Protein AF-A0A7J7HC52-F1 (afdb_monomer)

InterPro domains:
  IPR014729 Rossmann-like alpha/beta/alpha sandwich fold [G3DSA:3.40.50.620] (44-139)
  IPR014729 Rossmann-like alpha/beta/alpha sandwich fold [G3DSA:3.40.50.620] (140-261)
  IPR024951 Sulphate adenylyltransferase catalytic domain [PF01747] (138-255)

Solvent-accessible surface area (backbone atoms only — not comparable to full-atom values): 16431 Å² total; per-residue (Å²): 129,61,72,69,55,51,52,36,31,70,74,67,71,37,64,75,51,49,84,71,38,62,78,65,70,70,50,74,99,73,86,87,85,77,91,83,83,75,93,65,88,90,74,74,85,77,86,53,55,91,32,48,62,50,44,67,56,41,42,51,52,40,56,75,68,60,45,75,39,31,36,30,43,78,40,70,66,74,78,35,34,42,58,42,47,57,54,52,52,48,51,52,53,42,45,75,74,65,46,86,38,60,27,38,36,45,28,40,56,64,70,96,71,62,91,88,50,71,54,58,72,59,38,56,53,21,49,48,29,34,36,75,69,62,69,43,57,61,91,45,44,46,70,36,37,50,81,78,83,74,35,66,56,41,28,36,59,37,51,66,36,60,93,58,52,67,35,93,87,49,102,45,64,63,60,64,45,60,48,48,51,55,50,61,74,69,43,87,94,42,88,76,45,44,73,45,78,49,73,56,56,29,36,28,66,89,73,52,29,49,39,72,68,48,82,94,54,48,88,46,47,46,84,79,49,74,68,54,51,52,51,29,30,66,70,73,45,80,75,65,71,47,47,46,56,69,61,29,48,50,50,48,35,54,52,39,55,70,67,48,78,67,83,85,86,76,84,82,76,88,79,78,129

Mean predicted aligned error: 8.0 Å

Organism: Camellia sinensis (NCBI:txid4442)

Foldseek 3Di:
DQVLQVVCCVPLVDSLVVVVPCVSVVDDSDDDDDDDDDPDDDDDPPVQRVQADDLVRLVVVCVVLVAPAEEEDEDAAADWLQSLCLVVVVVVVVVVVPGDQYAYEDEYAQDDDDPPGDHPVLSVQLVVVCCVVVSDPPSRYDYHYDDDPSSPHQEYEDEFQVVWDCRPPDRGTSDHRCVVVVCCVVPPPCPSYHYDYAAGWFQQQVVQAIDHDDPVPNVRTDDQDPVNLLVCLLVVHDDGPHRHDPSSSVSSNVSSVVPPPPPDDDDDDDDDD

Sequence (273 aa):
MDHGDESCTVVLRSTSITKKNEAITGAGNWLIGGDLEVIEPIKYHDGLDRFRLSPAALREEFTRRNADAVFAFQLRNPVHNGHALLMTDTRCRLLEMGYKNPVLLLHPLGGYTKADDVPLSWRMKQHEKVLEDDVLDPETTVWHAKALINAGANFCIVGRDPVGMSHPVEKRDLYDADHGKKVLSMAPGLERLNILPFKVAAYDKTQSKMAFFDPLRSQDFLFISGTKMRTLAKNGENPPDGFMCPGGWEVLLEYCNSLAPAGKGKVPEPVPA

Secondary structure (DSSP, 8-state):
--HHHHHHHHHHS-STTGGG-HHHHTS-S---------SS-----SS-GGG---HHHHHHHHHHTT-SEEEEEEESS---HHHHHHHHHHHHHHHHTT-S-EEEEEEE--S---TTSPPHHHHHHHHHHHHHTTSS-SSSEEE--S-STTS--SEEEE-SSTT--B-SSSSSBSS-TTHHHHHHHH-TT-TTSEEEE-PPEEEETTTTEEEE--GGGGGGEE---HHHHHHHHHHTPPPPTTSS-HHHHHHHHHHHHHHS--SSS-PPPP---

Nearest PDB structures (foldseek):
  4maf-assembly4_F  TM=9.701E-01  e=1.669E-38  Glycine max
  2qjf-assembly1_A  TM=9.623E-01  e=2.709E-33  Homo sapiens
  1x6v-assembly1_B  TM=9.596E-01  e=2.841E-32  Homo sapiens
  1xnj-assembly1_A  TM=9.610E-01  e=7.183E-32  Homo sapiens
  1x6v-assembly1_A  TM=9.561E-01  e=1.509E-31  Homo sapiens

Structure (mmCIF, N/CA/C/O backbone):
data_AF-A0A7J7HC52-F1
#
_entry.id   AF-A0A7J7HC52-F1
#
loop_
_atom_site.group_PDB
_atom_site.id
_atom_site.type_symbol
_atom_site.label_atom_id
_atom_site.label_alt_id
_atom_site.label_comp_id
_atom_site.label_asym_id
_atom_site.label_entity_id
_atom_site.label_seq_id
_atom_site.pdbx_PDB_ins_code
_atom_site.Cartn_x
_atom_site.Cartn_y
_atom_site.Cartn_z
_atom_site.occupancy
_atom_site.B_iso_or_equiv
_atom_site.auth_seq_id
_atom_site.auth_comp_id
_atom_site.auth_asym_id
_atom_site.auth_atom_id
_atom_site.pdbx_PDB_model_num
ATOM 1 N N . MET A 1 1 ? 12.952 33.472 -15.588 1.00 46.28 1 MET A N 1
ATOM 2 C CA . MET A 1 1 ? 12.608 32.458 -14.573 1.00 46.28 1 MET A CA 1
ATOM 3 C C . MET A 1 1 ? 13.699 31.414 -14.615 1.00 46.28 1 MET A C 1
ATOM 5 O O . MET A 1 1 ? 14.180 31.123 -15.706 1.00 46.28 1 MET A O 1
ATOM 9 N N . ASP A 1 2 ? 14.147 30.942 -13.458 1.00 54.94 2 ASP A N 1
ATOM 10 C CA . ASP A 1 2 ? 15.114 29.850 -13.397 1.00 54.94 2 ASP A CA 1
ATOM 11 C C . ASP A 1 2 ? 14.460 28.568 -13.947 1.00 54.94 2 ASP A C 1
ATOM 13 O O . ASP A 1 2 ? 13.280 28.321 -13.691 1.00 54.94 2 ASP A O 1
ATOM 17 N N . HIS A 1 3 ? 15.169 27.769 -14.746 1.00 53.31 3 HIS A N 1
ATOM 18 C CA . HIS A 1 3 ? 14.563 26.612 -15.435 1.00 53.31 3 HIS A CA 1
ATOM 19 C C . HIS A 1 3 ? 14.120 25.517 -14.438 1.00 53.31 3 HIS A C 1
ATOM 21 O O . HIS A 1 3 ? 13.181 24.756 -14.703 1.00 53.31 3 HIS A O 1
ATOM 27 N N . GLY A 1 4 ? 14.741 25.477 -13.251 1.00 53.44 4 GLY A N 1
ATOM 28 C CA . GLY A 1 4 ? 14.318 24.629 -12.131 1.00 53.44 4 GLY A CA 1
ATOM 29 C C . GLY A 1 4 ? 12.979 25.050 -11.507 1.00 53.44 4 GLY A C 1
ATOM 30 O O . GLY A 1 4 ? 12.174 24.189 -11.136 1.00 53.44 4 GLY A O 1
ATOM 31 N N . ASP A 1 5 ? 12.691 26.356 -11.462 1.00 57.78 5 ASP A N 1
ATOM 32 C CA . ASP A 1 5 ? 11.417 26.888 -10.957 1.00 57.78 5 ASP A CA 1
ATOM 33 C C . ASP A 1 5 ? 10.261 26.560 -11.905 1.00 57.78 5 ASP A C 1
ATOM 35 O O . ASP A 1 5 ? 9.168 26.201 -11.456 1.00 57.78 5 ASP A O 1
ATOM 39 N N . GLU A 1 6 ? 10.496 26.626 -13.216 1.00 61.69 6 GLU A N 1
ATOM 40 C CA . GLU A 1 6 ? 9.491 26.267 -14.218 1.00 61.69 6 GLU A CA 1
ATOM 41 C C . GLU A 1 6 ? 9.185 24.763 -14.184 1.00 61.69 6 GLU A C 1
ATOM 43 O O . GLU A 1 6 ? 8.018 24.378 -14.110 1.00 61.69 6 GLU A O 1
ATOM 48 N N . SER A 1 7 ? 10.212 23.911 -14.098 1.00 58.47 7 SER A N 1
ATOM 49 C CA . SER A 1 7 ? 10.046 22.453 -13.984 1.00 58.47 7 SER A CA 1
ATOM 50 C C . SER A 1 7 ? 9.235 22.057 -12.742 1.00 58.47 7 SER A C 1
ATOM 52 O O . SER A 1 7 ? 8.280 21.282 -12.836 1.00 58.47 7 SER A O 1
ATOM 54 N N . CYS A 1 8 ? 9.539 22.641 -11.577 1.00 60.16 8 CYS A N 1
ATOM 55 C CA . CYS A 1 8 ? 8.764 22.413 -10.352 1.00 60.16 8 CYS A CA 1
ATOM 56 C C . CYS A 1 8 ? 7.332 22.943 -10.459 1.00 60.16 8 CYS A C 1
ATOM 58 O O . CYS A 1 8 ? 6.391 22.294 -9.998 1.00 60.16 8 CYS A O 1
ATOM 60 N N . THR A 1 9 ? 7.139 24.096 -11.099 1.00 65.12 9 THR A N 1
ATOM 61 C CA . THR A 1 9 ? 5.805 24.668 -11.314 1.00 65.12 9 THR A CA 1
ATOM 62 C C . THR A 1 9 ? 4.967 23.796 -12.240 1.00 65.12 9 THR A C 1
ATOM 64 O O . THR A 1 9 ? 3.783 23.598 -11.985 1.00 65.12 9 THR A O 1
ATOM 67 N N . VAL A 1 10 ? 5.552 23.230 -13.292 1.00 64.12 10 VAL A N 1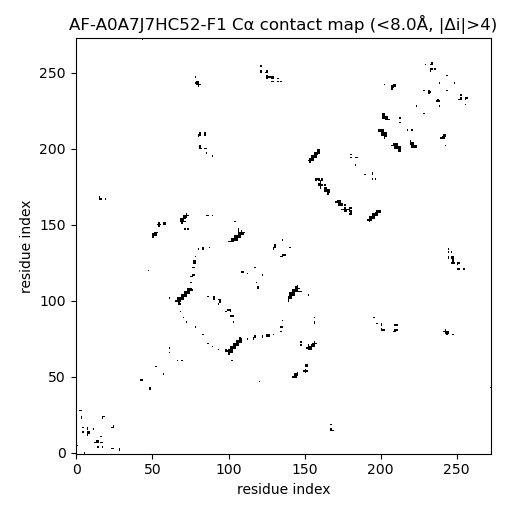
ATOM 68 C CA . VAL A 1 10 ? 4.831 22.362 -14.228 1.00 64.12 10 VAL A CA 1
ATOM 69 C C . VAL A 1 10 ? 4.476 21.025 -13.574 1.00 64.12 10 VAL A C 1
ATOM 71 O O . VAL A 1 10 ? 3.326 20.595 -13.665 1.00 64.12 10 VAL A O 1
ATOM 74 N N . VAL A 1 11 ? 5.428 20.400 -12.874 1.00 67.38 11 VAL A N 1
ATOM 75 C CA . VAL A 1 11 ? 5.254 19.060 -12.287 1.00 67.38 11 VAL A CA 1
ATOM 76 C C . VAL A 1 11 ? 4.406 19.095 -11.018 1.00 67.38 11 VAL A C 1
ATOM 78 O O . VAL A 1 11 ? 3.490 18.292 -10.861 1.00 67.38 11 VAL A O 1
ATOM 81 N N . LEU A 1 12 ? 4.687 20.024 -10.104 1.00 65.94 12 LEU A N 1
ATOM 82 C CA . LEU A 1 12 ? 4.052 20.056 -8.786 1.00 65.94 12 LEU A CA 1
ATOM 83 C C . LEU A 1 12 ? 2.925 21.083 -8.684 1.00 65.94 12 LEU A C 1
ATOM 85 O O . LEU A 1 12 ? 2.200 21.070 -7.688 1.00 65.94 12 LEU A O 1
ATOM 89 N N . ARG A 1 13 ? 2.783 21.975 -9.678 1.00 70.00 13 ARG A N 1
ATOM 90 C CA . ARG A 1 13 ? 1.855 23.124 -9.659 1.00 70.00 13 ARG A CA 1
ATOM 91 C C . ARG A 1 13 ? 2.055 24.045 -8.450 1.00 70.00 13 ARG A C 1
ATOM 93 O O . ARG A 1 13 ? 1.142 24.767 -8.063 1.00 70.00 13 ARG A O 1
ATOM 100 N N . SER A 1 14 ? 3.256 24.041 -7.861 1.00 62.31 14 SER A N 1
ATOM 101 C CA . SER A 1 14 ? 3.622 24.900 -6.733 1.00 62.31 14 SER A CA 1
ATOM 102 C C . SER A 1 14 ? 5.126 25.167 -6.686 1.00 62.31 14 SER A C 1
ATOM 104 O O . SER A 1 14 ? 5.927 24.236 -6.660 1.00 62.31 14 SER A O 1
ATOM 106 N N . THR A 1 15 ? 5.498 26.445 -6.582 1.00 62.78 15 THR A N 1
ATOM 107 C CA . THR A 1 15 ? 6.873 26.901 -6.301 1.00 62.78 15 THR A CA 1
ATOM 108 C C . THR A 1 15 ? 7.208 26.901 -4.805 1.00 62.78 15 THR A C 1
ATOM 110 O O . THR A 1 15 ? 8.363 27.036 -4.402 1.00 62.78 15 THR A O 1
ATOM 113 N N . SER A 1 16 ? 6.204 26.726 -3.937 1.00 61.62 16 SER A N 1
ATOM 114 C CA . SER A 1 16 ? 6.416 26.662 -2.483 1.00 61.62 16 SER A CA 1
ATOM 115 C C . SER A 1 16 ? 7.098 25.361 -2.051 1.00 61.62 16 SER A C 1
ATOM 117 O O . SER A 1 16 ? 7.646 25.286 -0.952 1.00 61.62 16 SER A O 1
ATOM 119 N N . ILE A 1 17 ? 7.071 24.337 -2.910 1.00 56.88 17 ILE A N 1
ATOM 120 C CA . ILE A 1 17 ? 7.743 23.054 -2.681 1.00 56.88 17 ILE A CA 1
ATOM 121 C C . ILE A 1 17 ? 9.204 23.127 -3.112 1.00 56.88 17 ILE A C 1
ATOM 123 O O . ILE A 1 17 ? 10.036 22.491 -2.470 1.00 56.88 17 ILE A O 1
ATOM 127 N N . THR A 1 18 ? 9.530 23.947 -4.120 1.00 52.41 18 THR A N 1
ATOM 128 C CA . THR A 1 18 ? 10.904 24.159 -4.588 1.00 52.41 18 THR A CA 1
ATOM 129 C C . THR A 1 18 ? 11.804 24.524 -3.414 1.00 52.41 18 THR A C 1
ATOM 131 O O . THR A 1 18 ? 12.782 23.842 -3.158 1.00 52.41 18 THR A O 1
ATOM 134 N N . LYS A 1 19 ? 11.384 25.473 -2.567 1.00 50.16 19 LYS A N 1
ATOM 135 C CA . LYS A 1 19 ? 12.158 25.920 -1.391 1.00 50.16 19 LYS A CA 1
ATOM 136 C C . LYS A 1 19 ? 12.398 24.859 -0.303 1.00 50.16 19 LYS A C 1
ATOM 138 O O . LYS A 1 19 ? 13.161 25.130 0.616 1.00 50.16 19 LYS A O 1
ATOM 143 N N . LYS A 1 20 ? 11.733 23.698 -0.350 1.00 50.72 20 LYS A N 1
ATOM 144 C CA . LYS A 1 20 ? 11.903 22.600 0.624 1.00 50.72 20 LYS A CA 1
ATOM 145 C C . LYS A 1 20 ? 12.380 21.284 0.002 1.00 50.72 20 LYS A C 1
ATOM 147 O O . LYS A 1 20 ? 12.640 20.347 0.750 1.00 50.72 20 LYS A O 1
ATOM 152 N N . ASN A 1 21 ? 12.467 21.178 -1.325 1.00 57.81 21 ASN A N 1
ATOM 153 C CA . ASN A 1 21 ? 12.996 19.986 -1.980 1.00 57.81 21 ASN A CA 1
ATOM 154 C C . ASN A 1 21 ? 14.475 20.199 -2.314 1.00 57.81 21 ASN A C 1
ATOM 156 O O . ASN A 1 21 ? 14.822 20.583 -3.432 1.00 57.81 21 ASN A O 1
ATOM 160 N N . GLU A 1 22 ? 15.326 19.944 -1.317 1.00 57.56 22 GLU A N 1
ATOM 161 C CA . GLU A 1 22 ? 16.777 20.165 -1.375 1.00 57.56 22 GLU A CA 1
ATOM 162 C C . GLU A 1 22 ? 17.442 19.474 -2.574 1.00 57.56 22 GLU A C 1
ATOM 164 O O . GLU A 1 22 ? 18.399 20.006 -3.131 1.00 57.56 22 GLU A O 1
ATOM 169 N N . ALA A 1 23 ? 16.895 18.341 -3.028 1.00 63.75 23 ALA A N 1
ATOM 170 C CA . ALA A 1 23 ? 17.429 17.592 -4.161 1.00 63.75 23 ALA A CA 1
ATOM 171 C C . ALA A 1 23 ? 17.321 18.346 -5.498 1.00 63.75 23 ALA A C 1
ATOM 173 O O . ALA A 1 23 ? 18.178 18.173 -6.359 1.00 63.75 23 ALA A O 1
ATOM 174 N N . ILE A 1 24 ? 16.288 19.179 -5.681 1.00 69.25 24 ILE A N 1
ATOM 175 C CA . ILE A 1 24 ? 16.104 19.947 -6.923 1.00 69.25 24 ILE A CA 1
ATOM 176 C C . ILE A 1 24 ? 16.792 21.305 -6.811 1.00 69.25 24 ILE A C 1
ATOM 178 O O . ILE A 1 24 ? 17.485 21.715 -7.735 1.00 69.25 24 ILE A O 1
ATOM 182 N N . THR A 1 25 ? 16.655 21.995 -5.676 1.00 69.00 25 THR A N 1
ATOM 183 C CA . THR A 1 25 ? 17.303 23.305 -5.482 1.00 69.00 25 THR A CA 1
ATOM 184 C C . THR A 1 25 ? 18.818 23.223 -5.360 1.00 69.00 25 THR A C 1
ATOM 186 O O . THR A 1 25 ? 19.491 24.220 -5.594 1.00 69.00 25 THR A O 1
ATOM 189 N N . GLY A 1 26 ? 19.356 22.068 -4.963 1.00 74.38 26 GLY A N 1
ATOM 190 C CA . GLY A 1 26 ? 20.796 21.822 -4.899 1.00 74.38 26 GLY A CA 1
ATOM 191 C C . GLY A 1 26 ? 21.413 21.339 -6.215 1.00 74.38 26 GLY A C 1
ATOM 192 O O . GLY A 1 26 ? 22.630 21.177 -6.278 1.00 74.38 26 GLY A O 1
ATOM 193 N N . ALA A 1 27 ? 20.609 21.075 -7.249 1.00 81.81 27 ALA A N 1
ATOM 194 C CA . ALA A 1 27 ? 21.099 20.595 -8.538 1.00 81.81 27 ALA A CA 1
ATOM 195 C C . ALA A 1 27 ? 21.698 21.731 -9.390 1.00 81.81 27 ALA A C 1
ATOM 197 O O . ALA A 1 27 ? 21.386 22.905 -9.207 1.00 81.81 27 ALA A O 1
ATOM 198 N N . GLY A 1 28 ? 22.567 21.376 -10.341 1.00 84.31 28 GLY A N 1
ATOM 199 C CA . GLY A 1 28 ? 23.129 22.330 -11.301 1.00 84.31 28 GLY A CA 1
ATOM 200 C C . GLY A 1 28 ? 22.136 22.750 -12.394 1.00 84.31 28 GLY A C 1
ATOM 201 O O . GLY A 1 28 ? 21.129 22.090 -12.631 1.00 84.31 28 GLY A O 1
ATOM 202 N N . ASN A 1 29 ? 22.469 23.815 -13.128 1.00 88.38 29 ASN A N 1
ATOM 203 C CA . ASN A 1 29 ? 21.588 24.430 -14.138 1.00 88.38 29 ASN A CA 1
ATOM 204 C C . ASN A 1 29 ? 21.570 23.712 -15.505 1.00 88.38 29 ASN A C 1
ATOM 206 O O . ASN A 1 29 ? 21.106 24.281 -16.491 1.00 88.38 29 ASN A O 1
ATOM 210 N N . TRP A 1 30 ? 22.103 22.492 -15.592 1.00 89.06 30 TRP A N 1
ATOM 211 C CA . TRP A 1 30 ? 22.230 21.740 -16.841 1.00 89.06 30 TRP A CA 1
ATOM 212 C C . TRP A 1 30 ? 21.605 20.355 -16.695 1.00 89.06 30 TRP A C 1
ATOM 214 O O . TRP A 1 30 ? 21.774 19.697 -15.671 1.00 89.06 30 TRP A O 1
ATOM 224 N N . LEU A 1 31 ? 20.924 19.902 -17.747 1.00 91.19 31 LEU A N 1
ATOM 225 C CA . LEU A 1 31 ? 20.415 18.539 -17.870 1.00 91.19 31 LEU A CA 1
ATOM 226 C C . LEU A 1 31 ? 21.233 17.796 -18.928 1.00 91.19 31 LEU A C 1
ATOM 228 O O . LEU A 1 31 ? 21.543 18.354 -19.979 1.00 91.19 31 LEU A O 1
ATOM 232 N N . ILE A 1 32 ? 21.552 16.535 -18.656 1.00 93.62 32 ILE A N 1
ATOM 233 C CA . ILE A 1 32 ? 22.165 15.617 -19.617 1.00 93.62 32 ILE A CA 1
ATOM 234 C C . ILE A 1 32 ? 21.157 14.519 -19.953 1.00 93.62 32 ILE A C 1
ATOM 236 O O . ILE A 1 32 ? 20.566 13.915 -19.060 1.00 93.62 32 ILE A O 1
ATOM 240 N N . GLY A 1 33 ? 20.945 14.285 -21.245 1.00 95.69 33 GLY A N 1
ATOM 241 C CA . GLY A 1 33 ? 20.090 13.221 -21.761 1.00 95.69 33 GLY A CA 1
ATOM 242 C C . GLY A 1 33 ? 20.838 12.394 -22.799 1.00 95.69 33 GLY A C 1
ATOM 243 O O . GLY A 1 33 ? 21.760 12.893 -23.442 1.00 95.69 33 GLY A O 1
ATOM 244 N N . GLY A 1 34 ? 20.444 11.134 -22.950 1.00 96.50 34 GLY A N 1
ATOM 245 C CA . GLY A 1 34 ? 21.040 10.201 -23.898 1.00 96.50 34 GLY A CA 1
ATOM 246 C C . GLY A 1 34 ? 20.552 8.776 -23.663 1.00 96.50 34 GLY A C 1
ATOM 247 O O . GLY A 1 34 ? 19.790 8.521 -22.726 1.00 96.50 34 GLY A O 1
ATOM 248 N N . ASP A 1 35 ? 21.006 7.861 -24.513 1.00 96.50 35 ASP A N 1
ATOM 249 C CA . ASP A 1 35 ? 20.753 6.434 -24.347 1.00 96.50 35 ASP A CA 1
ATOM 250 C C . ASP A 1 35 ? 21.563 5.902 -23.161 1.00 96.50 35 ASP A C 1
ATOM 252 O O . ASP A 1 35 ? 22.778 6.094 -23.079 1.00 96.50 35 ASP A O 1
ATOM 256 N N . LEU A 1 36 ? 20.876 5.258 -22.217 1.00 94.88 36 LEU A N 1
ATOM 257 C CA . LEU A 1 36 ? 21.486 4.724 -21.006 1.00 94.88 36 LEU A CA 1
ATOM 258 C C . LEU A 1 36 ? 21.628 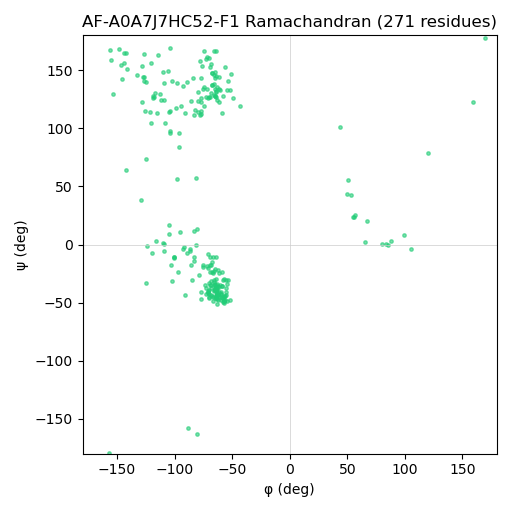3.208 -21.116 1.00 94.88 36 LEU A C 1
ATOM 260 O O . LEU A 1 36 ? 20.634 2.481 -21.103 1.00 94.88 36 LEU A O 1
ATOM 264 N N . GLU A 1 37 ? 22.868 2.735 -21.140 1.00 95.88 37 GLU A N 1
ATOM 265 C CA . GLU A 1 37 ? 23.191 1.324 -20.964 1.00 95.88 37 GLU A CA 1
ATOM 266 C C . GLU A 1 37 ? 23.619 1.083 -19.512 1.00 95.88 37 GLU A C 1
ATOM 268 O O . GLU A 1 37 ? 24.590 1.661 -19.020 1.00 95.88 37 GLU A O 1
ATOM 273 N N . VAL A 1 38 ? 22.860 0.253 -18.797 1.00 94.25 38 VAL A N 1
ATOM 274 C CA . VAL A 1 38 ? 23.169 -0.112 -17.412 1.00 94.25 38 VAL A CA 1
ATOM 275 C C . VAL A 1 38 ? 24.027 -1.374 -17.431 1.00 94.25 38 VAL A C 1
ATOM 277 O O . VAL A 1 38 ? 23.546 -2.434 -17.819 1.00 94.25 38 VAL A O 1
ATOM 280 N N . ILE A 1 39 ? 25.286 -1.249 -17.001 1.00 95.25 39 ILE A N 1
ATOM 281 C CA . ILE A 1 39 ? 26.301 -2.314 -17.093 1.00 95.25 39 ILE A CA 1
ATOM 282 C C . ILE A 1 39 ? 25.922 -3.533 -16.238 1.00 95.25 39 ILE A C 1
ATOM 284 O O . ILE A 1 39 ? 26.041 -4.671 -16.684 1.00 95.25 39 ILE A O 1
ATOM 288 N N . GLU A 1 40 ? 25.436 -3.302 -15.016 1.00 94.75 40 GLU A N 1
ATOM 289 C CA . GLU A 1 40 ? 25.070 -4.364 -14.077 1.00 94.75 40 GLU A CA 1
ATOM 290 C C . GLU A 1 40 ? 23.694 -4.110 -13.450 1.00 94.75 40 GLU A C 1
ATOM 292 O O . GLU A 1 40 ? 23.333 -2.960 -13.179 1.00 94.75 40 GLU A O 1
ATOM 297 N N . PRO A 1 41 ? 22.908 -5.164 -13.158 1.00 91.38 41 PRO A N 1
ATOM 298 C CA . PRO A 1 41 ? 21.670 -5.011 -12.408 1.00 91.38 41 PRO A CA 1
ATOM 299 C C . PRO A 1 41 ? 21.913 -4.368 -11.036 1.00 91.38 41 PRO A C 1
ATOM 301 O O . PRO A 1 41 ? 22.707 -4.865 -10.240 1.00 91.38 41 PRO A O 1
ATOM 304 N N . ILE A 1 42 ? 21.174 -3.298 -10.734 1.00 91.88 42 ILE A N 1
ATOM 305 C CA . ILE A 1 42 ? 21.296 -2.568 -9.467 1.00 91.88 42 ILE A CA 1
ATOM 306 C C . ILE A 1 42 ? 20.887 -3.449 -8.281 1.00 91.88 42 ILE A C 1
ATOM 308 O O . ILE A 1 42 ? 19.781 -3.998 -8.254 1.00 91.88 42 ILE A O 1
ATOM 312 N N . LYS A 1 43 ? 21.768 -3.519 -7.281 1.00 92.19 43 LYS A N 1
ATOM 313 C CA . LYS A 1 43 ? 21.544 -4.125 -5.963 1.00 92.19 43 LYS A CA 1
ATOM 314 C C . LYS A 1 43 ? 21.911 -3.117 -4.881 1.00 92.19 43 LYS A C 1
ATOM 316 O O . LYS A 1 43 ? 22.851 -2.350 -5.062 1.00 92.19 43 LYS A O 1
ATOM 321 N N . TYR A 1 44 ? 21.170 -3.126 -3.778 1.00 91.88 44 TYR A N 1
ATOM 322 C CA . TYR A 1 44 ? 21.368 -2.194 -2.664 1.00 91.88 44 TYR A CA 1
ATOM 323 C C . TYR A 1 44 ? 22.086 -2.846 -1.480 1.00 91.88 44 TYR A C 1
ATOM 325 O O . TYR A 1 44 ? 22.615 -2.149 -0.627 1.00 91.88 44 TYR A O 1
ATOM 333 N N . HIS A 1 45 ? 22.126 -4.182 -1.416 1.00 94.06 45 HIS A N 1
ATOM 334 C CA . HIS A 1 45 ? 22.796 -4.934 -0.349 1.00 94.06 45 HIS A CA 1
ATOM 335 C C . HIS A 1 45 ? 22.302 -4.602 1.073 1.00 94.06 45 HIS A C 1
ATOM 337 O O . HIS A 1 45 ? 22.992 -4.844 2.058 1.00 94.06 45 HIS A O 1
ATOM 343 N N . ASP A 1 46 ? 21.060 -4.136 1.190 1.00 92.75 46 ASP A N 1
ATOM 344 C CA . ASP A 1 46 ? 20.394 -3.744 2.439 1.00 92.75 46 ASP A CA 1
ATOM 345 C C . ASP A 1 46 ? 19.527 -4.868 3.047 1.00 92.75 46 ASP A C 1
ATOM 347 O O . ASP A 1 46 ? 18.719 -4.642 3.948 1.00 92.75 46 ASP A O 1
ATOM 351 N N . GLY A 1 47 ? 19.648 -6.090 2.516 1.00 93.75 47 GLY A N 1
ATOM 352 C CA . GLY A 1 47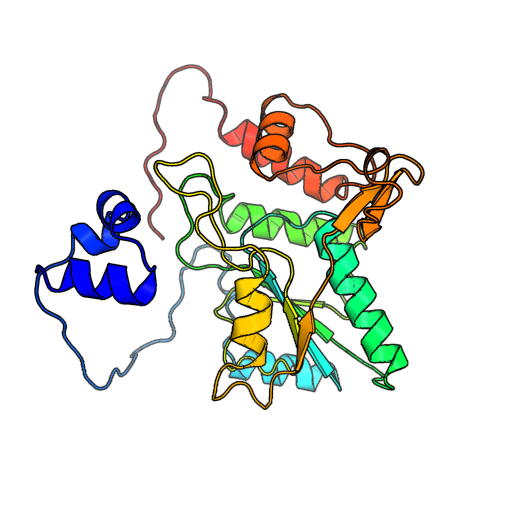 ? 18.825 -7.243 2.893 1.00 93.75 47 GLY A CA 1
ATOM 353 C C . GLY A 1 47 ? 17.432 -7.276 2.250 1.00 93.75 47 GLY A C 1
ATOM 354 O O . GLY A 1 47 ? 16.684 -8.230 2.474 1.00 93.75 47 GLY A O 1
ATOM 355 N N . LEU A 1 48 ? 17.077 -6.288 1.420 1.00 93.62 48 LEU A N 1
ATOM 356 C CA . LEU A 1 48 ? 15.759 -6.185 0.783 1.00 93.62 48 LEU A CA 1
ATOM 357 C C . LEU A 1 48 ? 15.776 -6.448 -0.728 1.00 93.62 48 LEU A C 1
ATOM 359 O O . LEU A 1 48 ? 14.717 -6.442 -1.354 1.00 93.62 48 LEU A O 1
ATOM 363 N N . ASP A 1 49 ? 16.935 -6.743 -1.324 1.00 90.88 49 ASP A N 1
ATOM 364 C CA . ASP A 1 49 ? 17.059 -6.959 -2.776 1.00 90.88 49 ASP A CA 1
ATOM 365 C C . ASP A 1 49 ? 16.164 -8.087 -3.302 1.00 90.88 49 ASP A C 1
ATOM 367 O O . ASP A 1 49 ? 15.635 -7.987 -4.408 1.00 90.88 49 ASP A O 1
ATOM 371 N N . ARG A 1 50 ? 15.893 -9.112 -2.482 1.00 91.06 50 ARG A N 1
ATOM 372 C CA . ARG A 1 50 ? 14.939 -10.189 -2.813 1.00 91.06 50 ARG A CA 1
ATOM 373 C C . ARG A 1 50 ? 13.518 -9.684 -3.095 1.00 91.06 50 ARG A C 1
ATOM 375 O O . ARG A 1 50 ? 12.759 -10.345 -3.794 1.00 91.06 50 ARG A O 1
ATOM 382 N N . PHE A 1 51 ? 13.162 -8.510 -2.578 1.00 90.00 51 PHE A N 1
ATOM 383 C CA . PHE A 1 51 ? 11.864 -7.879 -2.797 1.00 90.00 51 PHE A CA 1
ATOM 384 C C . PHE A 1 51 ? 11.862 -6.908 -3.986 1.00 90.00 51 PHE A C 1
ATOM 386 O O . PHE A 1 51 ? 10.805 -6.378 -4.318 1.00 90.00 51 PHE A O 1
ATOM 393 N N . ARG A 1 52 ? 12.999 -6.668 -4.652 1.00 89.94 52 ARG A N 1
ATOM 394 C CA . ARG A 1 52 ? 13.134 -5.711 -5.766 1.00 89.94 52 ARG A CA 1
ATOM 395 C C . ARG A 1 52 ? 13.050 -6.400 -7.128 1.00 89.94 52 ARG A C 1
ATOM 397 O O . ARG A 1 52 ? 13.947 -6.278 -7.962 1.00 89.94 52 ARG A O 1
ATOM 404 N N . LEU A 1 53 ? 11.959 -7.127 -7.366 1.00 89.62 53 LEU A N 1
ATOM 405 C CA . LEU A 1 53 ? 11.761 -7.831 -8.632 1.00 89.62 53 LEU A CA 1
ATOM 406 C C . LEU A 1 53 ? 11.649 -6.868 -9.821 1.00 89.62 53 LEU A C 1
ATOM 408 O O . LEU A 1 53 ? 11.115 -5.760 -9.728 1.00 89.62 53 LEU A O 1
ATOM 412 N N . SER A 1 54 ? 12.170 -7.301 -10.970 1.00 90.25 54 SER A N 1
ATOM 413 C CA . SER A 1 54 ? 11.968 -6.601 -12.235 1.00 90.25 54 SER A CA 1
ATOM 414 C C . SER A 1 54 ? 10.527 -6.791 -12.732 1.00 90.25 54 SER A C 1
ATOM 416 O O . SER A 1 54 ? 9.869 -7.763 -12.359 1.00 90.25 54 SER A O 1
ATOM 418 N N . PRO A 1 55 ? 10.025 -5.916 -13.621 1.00 89.69 55 PRO A N 1
ATOM 419 C CA . PRO A 1 55 ? 8.731 -6.131 -14.263 1.00 89.69 55 PRO A CA 1
ATOM 420 C C . PRO A 1 55 ? 8.610 -7.485 -14.980 1.00 89.69 55 PRO A C 1
ATOM 422 O O . PRO A 1 55 ? 7.531 -8.067 -14.990 1.00 89.69 55 PRO A O 1
ATOM 425 N N . ALA A 1 56 ? 9.703 -7.997 -15.556 1.00 90.75 56 ALA A N 1
ATOM 426 C CA . ALA A 1 56 ? 9.728 -9.322 -16.177 1.00 90.75 56 ALA A CA 1
ATOM 427 C C . ALA A 1 56 ? 9.555 -10.434 -15.130 1.00 90.75 56 ALA A C 1
ATOM 429 O O . ALA A 1 56 ? 8.656 -11.258 -15.267 1.00 90.75 56 ALA A O 1
ATOM 430 N N . ALA A 1 57 ? 10.320 -10.382 -14.035 1.00 91.94 57 ALA A N 1
ATOM 431 C CA . ALA A 1 57 ? 10.221 -11.353 -12.945 1.00 91.94 57 ALA A CA 1
ATOM 432 C C . ALA A 1 57 ? 8.840 -11.336 -12.260 1.00 91.94 57 ALA A C 1
ATOM 434 O O . ALA A 1 57 ? 8.315 -12.382 -11.898 1.00 91.94 57 ALA A O 1
ATOM 435 N N . LEU A 1 58 ? 8.209 -10.162 -12.127 1.00 92.06 58 LEU A N 1
ATOM 436 C CA . LEU A 1 58 ? 6.834 -10.056 -11.621 1.00 92.06 58 LEU A CA 1
ATOM 437 C C . LEU A 1 58 ? 5.829 -10.761 -12.540 1.00 92.06 58 LEU A C 1
ATOM 439 O O . LEU A 1 58 ? 4.972 -11.498 -12.064 1.00 92.06 58 LEU A O 1
ATOM 443 N N . ARG A 1 59 ? 5.946 -10.581 -13.861 1.00 91.56 59 ARG A N 1
ATOM 444 C CA . ARG A 1 59 ? 5.075 -11.258 -14.838 1.00 91.56 59 ARG A CA 1
ATOM 445 C C . ARG A 1 59 ? 5.254 -12.772 -14.819 1.00 91.56 59 ARG A C 1
ATOM 447 O O . ARG A 1 59 ? 4.264 -13.496 -14.928 1.00 91.56 59 ARG A O 1
ATOM 454 N N . GLU A 1 60 ? 6.488 -13.241 -14.664 1.00 93.88 60 GLU A N 1
ATOM 455 C CA . GLU A 1 60 ? 6.785 -14.663 -14.470 1.00 93.88 60 GLU A CA 1
ATOM 456 C C . GLU A 1 60 ? 6.136 -15.190 -13.187 1.00 93.88 60 GLU A C 1
ATOM 458 O O . GLU A 1 60 ? 5.480 -16.228 -13.226 1.00 93.88 60 GLU A O 1
ATOM 463 N N . GLU A 1 61 ? 6.219 -14.449 -12.080 1.00 93.56 61 GLU A N 1
ATOM 464 C CA . GLU A 1 61 ? 5.591 -14.826 -10.809 1.00 93.56 61 GLU A CA 1
ATOM 465 C C . GLU A 1 61 ? 4.058 -14.894 -10.910 1.00 93.56 61 GLU A C 1
ATOM 467 O O . GLU A 1 61 ? 3.447 -15.854 -10.435 1.00 93.56 61 GLU A O 1
ATOM 472 N N . PHE A 1 62 ? 3.417 -13.933 -11.580 1.00 94.50 62 PHE A N 1
ATOM 473 C CA . PHE A 1 62 ? 1.969 -13.976 -11.822 1.00 94.50 62 PHE A CA 1
ATOM 474 C C . PHE A 1 62 ? 1.565 -15.162 -12.700 1.00 94.50 62 PHE A C 1
ATOM 476 O O . PHE A 1 62 ? 0.569 -15.829 -12.418 1.00 94.50 62 PHE A O 1
ATOM 483 N N . THR A 1 63 ? 2.367 -15.464 -13.724 1.00 95.12 63 THR A N 1
ATOM 484 C CA . THR A 1 63 ? 2.157 -16.632 -14.590 1.00 95.12 63 THR A CA 1
ATOM 485 C C . THR A 1 63 ? 2.307 -17.928 -13.794 1.00 95.12 63 THR A C 1
ATOM 487 O O . THR A 1 63 ? 1.447 -18.799 -13.878 1.00 95.12 63 THR A O 1
ATOM 490 N N . ARG A 1 64 ? 3.342 -18.036 -12.950 1.00 96.12 64 ARG A N 1
ATOM 491 C CA . ARG A 1 64 ? 3.590 -19.190 -12.070 1.00 96.12 64 ARG A CA 1
ATOM 492 C C . ARG A 1 64 ? 2.431 -19.441 -11.105 1.00 96.12 64 ARG A C 1
ATOM 494 O O . ARG A 1 64 ? 2.127 -20.591 -10.802 1.00 96.12 64 ARG A O 1
ATOM 501 N N . ARG A 1 65 ? 1.783 -18.375 -10.626 1.00 95.06 65 ARG A N 1
ATOM 502 C CA . ARG A 1 65 ? 0.598 -18.453 -9.759 1.00 95.06 65 ARG A CA 1
ATOM 503 C C . ARG A 1 65 ? -0.707 -18.695 -10.516 1.00 95.06 65 ARG A C 1
ATOM 505 O O . ARG A 1 65 ? -1.738 -18.793 -9.864 1.00 95.06 65 ARG A O 1
ATOM 512 N N . ASN A 1 66 ? -0.688 -18.803 -11.847 1.00 96.38 66 ASN A N 1
ATOM 513 C CA . ASN A 1 66 ? -1.888 -18.881 -12.687 1.00 96.38 66 ASN A CA 1
ATOM 514 C C . ASN A 1 66 ? -2.866 -17.724 -12.407 1.00 96.38 66 ASN A C 1
ATOM 516 O O . ASN A 1 66 ? -4.071 -17.945 -12.263 1.00 96.38 66 ASN A O 1
ATOM 520 N N . ALA A 1 67 ? -2.346 -16.503 -12.251 1.00 96.69 67 ALA A N 1
ATOM 521 C CA . ALA A 1 67 ? -3.172 -15.322 -12.031 1.00 96.69 67 ALA A CA 1
ATOM 522 C C . ALA A 1 67 ? -3.945 -14.969 -13.312 1.00 96.69 67 ALA A C 1
ATOM 524 O O . ALA A 1 67 ? -3.342 -14.796 -14.371 1.00 96.69 67 ALA A O 1
ATOM 525 N N . ASP A 1 68 ? -5.266 -14.824 -13.218 1.00 95.75 68 ASP A N 1
ATOM 526 C CA . ASP A 1 68 ? -6.120 -14.386 -14.334 1.00 95.75 68 ASP A CA 1
ATOM 527 C C . ASP A 1 68 ? -6.510 -12.900 -14.249 1.00 95.75 68 ASP A C 1
ATOM 529 O O . ASP A 1 68 ? -6.987 -12.314 -15.223 1.00 95.75 68 ASP A O 1
ATOM 533 N N . ALA A 1 69 ? -6.227 -12.270 -13.109 1.00 95.12 69 ALA A N 1
ATOM 534 C CA . ALA A 1 69 ? -6.200 -10.828 -12.923 1.00 95.12 69 ALA A CA 1
ATOM 535 C C . ALA A 1 69 ? -5.114 -10.446 -11.916 1.00 95.12 69 ALA A C 1
ATOM 537 O O . ALA A 1 69 ? -4.941 -11.110 -10.899 1.00 95.12 69 ALA A O 1
ATOM 538 N N . VAL A 1 70 ? -4.428 -9.328 -12.150 1.00 94.56 70 VAL A N 1
ATOM 539 C CA . VAL A 1 70 ? -3.505 -8.741 -11.170 1.00 94.56 70 VAL A CA 1
ATOM 540 C C . VAL A 1 70 ? -3.990 -7.350 -10.788 1.00 94.56 70 VAL A C 1
ATOM 542 O O . VAL A 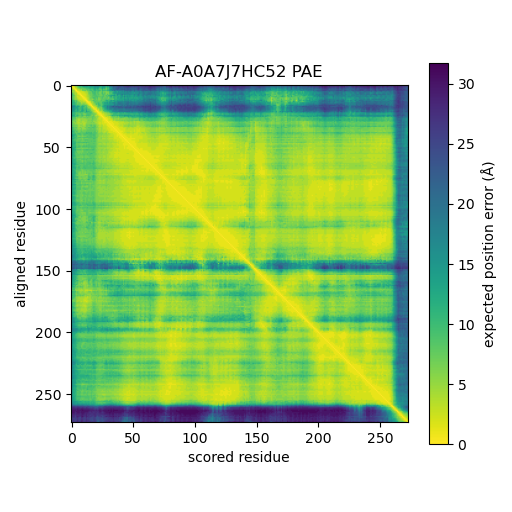1 70 ? -4.186 -6.497 -11.659 1.00 94.56 70 VAL A O 1
ATOM 545 N N . PHE A 1 71 ? -4.156 -7.104 -9.490 1.00 94.12 71 PHE A N 1
ATOM 546 C CA . PHE A 1 71 ? -4.552 -5.802 -8.959 1.00 94.12 71 PHE A CA 1
ATOM 547 C C . PHE A 1 71 ? -3.482 -5.243 -8.028 1.00 94.12 71 PHE A C 1
ATOM 549 O O . PHE A 1 71 ? -3.021 -5.917 -7.114 1.00 94.12 71 PHE A O 1
ATOM 556 N N . ALA A 1 72 ? -3.057 -4.007 -8.277 1.00 92.62 72 ALA A N 1
ATOM 557 C CA . ALA A 1 72 ? -1.952 -3.389 -7.560 1.00 92.62 72 ALA A CA 1
ATOM 558 C C . ALA A 1 72 ? -2.426 -2.402 -6.491 1.00 92.62 72 ALA A C 1
ATOM 560 O O . ALA A 1 72 ? -3.340 -1.602 -6.719 1.00 92.62 72 ALA A O 1
ATOM 561 N N . PHE A 1 73 ? -1.739 -2.424 -5.348 1.00 91.88 73 PHE A N 1
ATOM 562 C CA . PHE A 1 73 ? -1.893 -1.452 -4.272 1.00 91.88 73 PHE A CA 1
ATOM 563 C C . PHE A 1 73 ? -0.556 -0.749 -4.010 1.00 91.88 73 PHE A C 1
ATOM 565 O O . PHE A 1 73 ? 0.361 -1.318 -3.412 1.00 91.88 73 PHE A O 1
ATOM 572 N N . GLN A 1 74 ? -0.439 0.499 -4.473 1.00 89.12 74 GLN A N 1
ATOM 573 C CA . GLN A 1 74 ? 0.717 1.352 -4.190 1.00 89.12 74 GLN A CA 1
ATOM 574 C C . GLN A 1 74 ? 0.597 1.949 -2.792 1.00 89.12 74 GLN A C 1
ATOM 576 O O . GLN A 1 74 ? -0.398 2.594 -2.465 1.00 89.12 74 GLN A O 1
ATOM 581 N N . LEU A 1 75 ? 1.662 1.848 -2.002 1.00 89.56 75 LEU A N 1
ATOM 582 C CA . LEU A 1 75 ? 1.723 2.467 -0.681 1.00 89.56 75 LEU A CA 1
ATOM 583 C C . LEU A 1 75 ? 3.121 2.986 -0.351 1.00 89.56 75 LEU A C 1
ATOM 585 O O . LEU A 1 75 ? 4.115 2.525 -0.901 1.00 89.56 75 LEU A O 1
ATOM 589 N N . ARG A 1 76 ? 3.198 3.967 0.547 1.00 8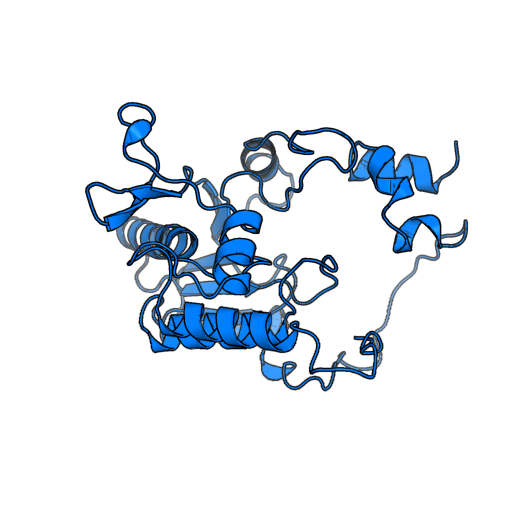9.06 76 ARG A N 1
ATOM 590 C CA . ARG A 1 76 ? 4.456 4.417 1.178 1.00 89.06 76 ARG A CA 1
ATOM 591 C C . ARG A 1 76 ? 4.410 4.357 2.708 1.00 89.06 76 ARG A C 1
ATOM 593 O O . ARG A 1 76 ? 5.385 4.687 3.364 1.00 89.06 76 ARG A O 1
ATOM 600 N N . ASN A 1 77 ? 3.271 3.943 3.261 1.00 89.94 77 ASN A N 1
ATOM 601 C CA . ASN A 1 77 ? 2.969 3.933 4.689 1.00 89.94 77 ASN A CA 1
ATOM 602 C C . ASN A 1 77 ? 2.811 2.486 5.187 1.00 89.94 77 ASN A C 1
ATOM 604 O O . ASN A 1 77 ? 2.573 1.601 4.366 1.00 89.94 77 ASN A O 1
ATOM 608 N N . PRO A 1 78 ? 2.876 2.240 6.507 1.00 93.44 78 PRO A N 1
ATOM 609 C CA . PRO A 1 78 ? 2.408 0.990 7.108 1.00 93.44 78 PRO A CA 1
ATOM 610 C C . PRO A 1 78 ? 0.978 0.620 6.673 1.00 93.44 78 PRO A C 1
ATOM 612 O O . PRO A 1 78 ? 0.132 1.496 6.450 1.00 93.44 78 PRO A O 1
ATOM 615 N N . VAL A 1 79 ? 0.697 -0.677 6.555 1.00 94.25 79 VAL A N 1
ATOM 616 C CA . VAL A 1 79 ? -0.634 -1.196 6.217 1.00 94.25 79 VAL A CA 1
ATOM 617 C C . VAL A 1 79 ? -1.486 -1.243 7.480 1.00 94.25 79 VAL A C 1
ATOM 619 O O . VAL A 1 79 ? -1.185 -1.985 8.407 1.00 94.25 79 VAL A O 1
ATOM 622 N N . HIS A 1 80 ? -2.557 -0.453 7.506 1.00 94.12 80 HIS A N 1
ATOM 623 C CA . HIS A 1 80 ? -3.636 -0.572 8.487 1.00 94.12 80 HIS A CA 1
ATOM 624 C C . HIS A 1 80 ? -4.859 -1.235 7.831 1.00 94.12 80 HIS A C 1
ATOM 626 O O . HIS A 1 80 ? -4.940 -1.331 6.602 1.00 94.12 80 HIS A O 1
ATOM 632 N N . ASN A 1 81 ? -5.860 -1.625 8.619 1.00 94.69 81 ASN A N 1
ATOM 633 C CA . ASN A 1 81 ? -7.010 -2.401 8.137 1.00 94.69 81 ASN A CA 1
ATOM 634 C C . ASN A 1 81 ? -7.912 -1.628 7.158 1.00 94.69 81 ASN A C 1
ATOM 636 O O . ASN A 1 81 ? -8.761 -2.210 6.495 1.00 94.69 81 ASN A O 1
ATOM 640 N N . GLY A 1 82 ? -7.717 -0.313 7.021 1.00 93.12 82 GLY A N 1
ATOM 641 C CA . GLY A 1 82 ? -8.369 0.485 5.984 1.00 93.12 82 GLY A CA 1
ATOM 642 C C . GLY A 1 82 ? -7.777 0.207 4.606 1.00 93.12 82 GLY A C 1
ATOM 643 O O . GLY A 1 82 ? -8.522 0.030 3.653 1.00 93.12 82 GLY A O 1
ATOM 644 N N . HIS A 1 83 ? -6.447 0.101 4.504 1.00 93.62 83 HIS A N 1
ATOM 645 C CA . HIS A 1 83 ? -5.799 -0.376 3.281 1.00 93.62 83 HIS A CA 1
ATOM 646 C C . HIS A 1 83 ? -6.199 -1.829 2.997 1.00 93.62 83 HIS A C 1
ATOM 648 O O . HIS A 1 83 ? -6.545 -2.146 1.862 1.00 93.62 83 HIS A O 1
ATOM 654 N N . ALA A 1 84 ? -6.208 -2.686 4.027 1.00 94.50 84 ALA A N 1
ATOM 655 C CA . ALA A 1 84 ? -6.640 -4.078 3.892 1.00 94.50 84 ALA A CA 1
ATOM 656 C C . ALA A 1 84 ? -8.069 -4.182 3.353 1.00 94.50 84 ALA A C 1
ATOM 658 O O . ALA A 1 84 ? -8.285 -4.915 2.399 1.00 94.50 84 ALA A O 1
ATOM 659 N N . LEU A 1 85 ? -9.006 -3.373 3.864 1.00 94.75 85 LEU A N 1
ATOM 660 C CA . LEU A 1 85 ? -10.381 -3.308 3.364 1.00 94.75 85 LEU A CA 1
ATOM 661 C C . LEU A 1 85 ? -10.444 -2.996 1.863 1.00 94.75 85 LEU A C 1
ATOM 663 O O . LEU A 1 85 ? -11.210 -3.620 1.142 1.00 94.75 85 LEU A O 1
ATOM 667 N N . LEU A 1 86 ? -9.642 -2.045 1.376 1.00 93.56 86 LEU A N 1
ATOM 668 C CA . LEU A 1 86 ? -9.590 -1.724 -0.055 1.00 93.56 86 LEU A CA 1
ATOM 669 C C . LEU A 1 86 ? -9.080 -2.917 -0.881 1.00 93.56 86 LEU A C 1
ATOM 671 O O . LEU A 1 86 ? -9.607 -3.200 -1.957 1.00 93.56 86 LEU A O 1
ATOM 675 N N . MET A 1 87 ? -8.058 -3.613 -0.383 1.00 95.44 87 MET A N 1
ATOM 676 C CA . MET A 1 87 ? -7.456 -4.765 -1.056 1.00 95.44 87 MET A CA 1
ATOM 677 C C . MET A 1 87 ? -8.391 -5.983 -1.066 1.00 95.44 87 MET A C 1
ATOM 679 O O . MET A 1 87 ? -8.579 -6.598 -2.116 1.00 95.44 87 MET A O 1
ATOM 683 N N . THR A 1 88 ? -9.027 -6.299 0.063 1.00 94.75 88 THR A N 1
ATOM 684 C CA . THR A 1 88 ? -9.954 -7.431 0.184 1.00 94.75 88 THR A CA 1
ATOM 685 C C . THR A 1 88 ? -11.253 -7.184 -0.578 1.00 94.75 88 THR A C 1
ATOM 687 O O . THR A 1 88 ? -11.688 -8.055 -1.325 1.00 94.75 88 THR A O 1
ATOM 690 N N . ASP A 1 89 ? -11.824 -5.979 -0.501 1.00 94.81 89 ASP A N 1
ATOM 691 C CA . ASP A 1 89 ? -13.011 -5.605 -1.279 1.00 94.81 89 ASP A CA 1
ATOM 692 C C . ASP A 1 89 ? -12.728 -5.631 -2.791 1.00 94.81 89 ASP A C 1
ATOM 694 O O . ASP A 1 89 ? -13.554 -6.109 -3.566 1.00 94.81 89 ASP A O 1
ATOM 698 N N . THR A 1 90 ? -11.529 -5.214 -3.225 1.00 95.31 90 THR A N 1
ATOM 699 C CA . THR A 1 90 ? -11.103 -5.362 -4.630 1.00 95.31 90 THR A CA 1
ATOM 700 C C . THR A 1 90 ? -11.092 -6.821 -5.063 1.00 95.31 90 THR A C 1
ATOM 702 O O . THR A 1 90 ? -11.634 -7.145 -6.120 1.00 95.31 90 THR A O 1
ATOM 705 N N . ARG A 1 91 ? -10.502 -7.709 -4.253 1.00 95.69 91 ARG A N 1
ATOM 706 C CA . ARG A 1 91 ? -10.487 -9.147 -4.538 1.00 95.69 91 ARG A CA 1
ATOM 707 C C . ARG A 1 91 ? -11.911 -9.682 -4.698 1.00 95.69 91 ARG A C 1
ATOM 709 O O . ARG A 1 91 ? -12.185 -10.349 -5.692 1.00 95.69 91 ARG A O 1
ATOM 716 N N . CYS A 1 92 ? -12.811 -9.351 -3.770 1.00 95.38 92 CYS A N 1
ATOM 717 C CA . CYS A 1 92 ? -14.217 -9.757 -3.831 1.00 95.38 92 CYS A CA 1
ATOM 718 C C . CYS A 1 92 ? -14.890 -9.291 -5.127 1.00 95.38 92 CYS A C 1
ATOM 720 O O . CYS A 1 92 ? -15.470 -10.110 -5.835 1.00 95.38 92 CYS A O 1
ATOM 722 N N . ARG A 1 93 ? -14.730 -8.016 -5.502 1.00 95.19 93 ARG A N 1
ATOM 723 C CA . ARG A 1 93 ? -15.284 -7.484 -6.759 1.00 95.19 93 ARG A CA 1
ATOM 724 C C . ARG A 1 93 ? -14.749 -8.214 -7.987 1.00 95.19 93 ARG A C 1
ATOM 726 O O . ARG A 1 93 ? -15.509 -8.494 -8.905 1.00 95.19 93 ARG A O 1
ATOM 733 N N . LEU A 1 94 ? -13.457 -8.540 -8.024 1.00 96.19 94 LEU A N 1
ATOM 734 C CA . LEU A 1 94 ? -12.877 -9.283 -9.147 1.00 96.19 94 LEU A CA 1
ATOM 735 C C . LEU A 1 94 ? -13.444 -10.708 -9.236 1.00 96.19 94 LEU A C 1
ATOM 737 O O . LEU A 1 94 ? -13.754 -11.174 -10.331 1.00 96.19 94 LEU A O 1
ATOM 741 N N . LEU A 1 95 ? -13.649 -11.377 -8.101 1.00 96.88 95 LEU A N 1
ATOM 742 C CA . LEU A 1 95 ? -14.316 -12.681 -8.075 1.00 96.88 95 LEU A CA 1
ATOM 743 C C . LEU A 1 95 ? -15.766 -12.586 -8.585 1.00 96.88 95 LEU A C 1
ATOM 745 O O . LEU A 1 95 ? -16.187 -13.412 -9.395 1.00 96.88 95 LEU A O 1
ATOM 749 N N . GLU A 1 96 ? -16.510 -11.551 -8.183 1.00 96.88 96 GLU A N 1
ATOM 750 C CA . GLU A 1 96 ? -17.874 -11.272 -8.667 1.00 96.88 96 GLU A CA 1
ATOM 751 C C . GLU A 1 96 ? -17.917 -10.964 -10.173 1.00 96.88 96 GLU A C 1
ATOM 753 O O . GLU A 1 96 ? -18.858 -11.356 -10.862 1.00 96.88 96 GLU A O 1
ATOM 758 N N . MET A 1 97 ? -16.876 -10.318 -10.708 1.00 95.75 97 MET A N 1
ATOM 759 C CA . MET A 1 97 ? -16.702 -10.076 -12.146 1.00 95.75 97 MET A CA 1
ATOM 760 C C . MET A 1 97 ? -16.363 -11.349 -12.942 1.00 95.75 97 MET A C 1
ATOM 762 O O . MET A 1 97 ? -16.349 -11.312 -14.172 1.00 95.75 97 MET A O 1
ATOM 766 N N . GLY A 1 98 ? -16.106 -12.472 -12.266 1.00 97.12 98 GLY A N 1
ATOM 767 C CA . GLY A 1 98 ? -15.904 -13.782 -12.882 1.00 97.12 98 GLY A CA 1
ATOM 768 C C . GLY A 1 98 ? -14.457 -14.271 -12.923 1.00 97.12 98 GLY A C 1
ATOM 769 O O . GLY A 1 98 ? -14.251 -15.425 -13.314 1.00 97.12 98 GLY A O 1
ATOM 770 N N . TYR A 1 99 ? -13.486 -13.461 -12.481 1.00 97.50 99 TYR A N 1
ATOM 771 C CA . TYR A 1 99 ? -12.106 -13.915 -12.288 1.00 97.50 99 TYR A CA 1
ATOM 772 C C . TYR A 1 99 ? -12.066 -15.036 -11.242 1.00 97.50 99 TYR A C 1
ATOM 774 O O . TYR A 1 99 ? -12.847 -15.061 -10.291 1.00 97.50 99 TYR A O 1
ATOM 782 N N . LYS A 1 100 ? -11.183 -16.008 -11.436 1.00 97.12 100 LYS A N 1
ATOM 783 C CA . LYS A 1 100 ? -11.036 -17.208 -10.608 1.00 97.12 100 LYS A CA 1
ATOM 784 C C . LYS A 1 100 ? -9.853 -17.108 -9.666 1.00 97.12 100 LYS A C 1
ATOM 786 O O . LYS A 1 100 ? -9.920 -17.655 -8.569 1.00 97.12 100 LYS A O 1
ATOM 791 N N . ASN A 1 101 ? -8.802 -16.405 -10.069 1.00 96.75 101 ASN A N 1
ATOM 792 C CA . ASN A 1 101 ? -7.587 -16.265 -9.288 1.00 96.75 101 ASN A CA 1
ATOM 793 C C . ASN A 1 101 ? -6.989 -14.849 -9.406 1.00 96.75 101 ASN A C 1
ATOM 795 O O . ASN A 1 101 ? -5.880 -14.676 -9.925 1.00 96.75 101 ASN A O 1
ATOM 799 N N . PRO A 1 102 ? -7.709 -13.815 -8.927 1.00 97.12 102 PRO A N 1
ATOM 800 C CA . PRO A 1 102 ? -7.146 -12.476 -8.848 1.00 97.12 102 PRO A CA 1
ATOM 801 C C . PRO A 1 102 ? -5.958 -12.476 -7.873 1.00 97.12 102 PRO A C 1
ATOM 803 O O . PRO A 1 102 ? -6.062 -13.033 -6.790 1.00 97.12 102 PRO A O 1
ATOM 806 N N . VAL A 1 103 ? -4.834 -11.849 -8.208 1.00 96.62 103 VAL A N 1
ATOM 807 C CA . VAL A 1 103 ? -3.645 -11.768 -7.341 1.00 96.62 103 VAL A CA 1
ATOM 808 C C . VAL A 1 103 ? -3.362 -10.315 -6.976 1.00 96.62 103 VAL A C 1
ATOM 810 O O . VAL A 1 103 ? -3.314 -9.438 -7.8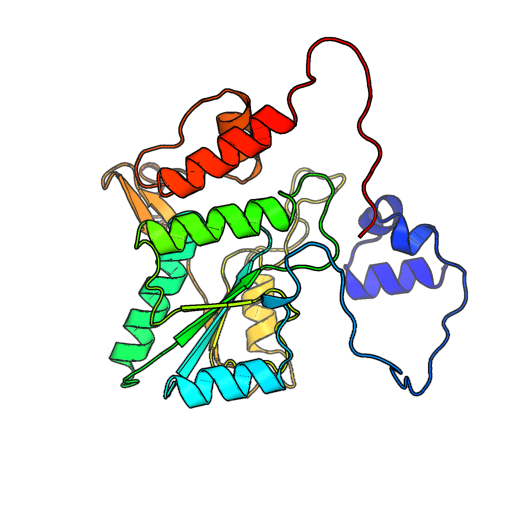44 1.00 96.62 103 VA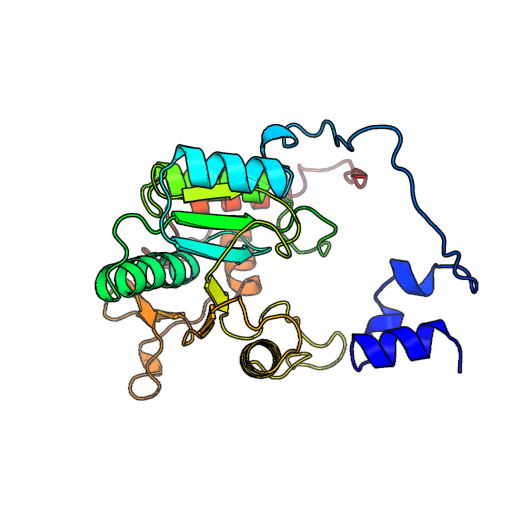L A O 1
ATOM 813 N N . LEU A 1 104 ? -3.169 -10.062 -5.682 1.00 96.06 104 LEU A N 1
ATOM 814 C CA . LEU A 1 104 ? -2.764 -8.764 -5.161 1.00 96.06 104 LEU A CA 1
ATOM 815 C C . LEU A 1 104 ? -1.268 -8.561 -5.407 1.00 96.06 104 LEU A C 1
ATOM 817 O O . LEU A 1 104 ? -0.448 -9.351 -4.951 1.00 96.06 104 LEU A O 1
ATOM 821 N N . LEU A 1 105 ? -0.907 -7.452 -6.045 1.00 94.62 105 LEU A N 1
ATOM 822 C CA . LEU A 1 105 ? 0.441 -6.898 -6.006 1.00 94.62 105 LEU A CA 1
ATOM 823 C C . LEU A 1 105 ? 0.504 -5.812 -4.920 1.00 94.62 105 LEU A C 1
ATOM 825 O O . LEU A 1 105 ? 0.145 -4.655 -5.163 1.00 94.62 105 LEU A O 1
ATOM 829 N N . LEU A 1 106 ? 0.967 -6.176 -3.722 1.00 93.50 106 LEU A N 1
ATOM 830 C CA . LEU A 1 106 ? 1.263 -5.226 -2.650 1.00 93.50 106 LEU A CA 1
ATOM 831 C C . LEU A 1 106 ? 2.603 -4.552 -2.961 1.00 93.50 106 LEU A C 1
ATOM 833 O O . LEU A 1 106 ? 3.644 -5.206 -2.965 1.00 93.50 106 LEU A O 1
ATOM 837 N N . HIS A 1 107 ? 2.590 -3.253 -3.260 1.00 90.62 107 HIS A N 1
ATOM 838 C CA . HIS A 1 107 ? 3.732 -2.603 -3.907 1.00 90.62 107 HIS A CA 1
ATOM 839 C C . HIS A 1 107 ? 4.254 -1.389 -3.125 1.00 90.62 107 HIS A C 1
ATOM 841 O O . HIS A 1 107 ? 3.993 -0.241 -3.508 1.00 90.62 107 HIS A O 1
ATOM 847 N N . PRO A 1 108 ? 4.950 -1.575 -1.984 1.00 91.25 108 PRO A N 1
ATOM 848 C CA . PRO A 1 108 ? 5.477 -0.449 -1.234 1.00 91.25 108 PRO A CA 1
ATOM 849 C C . PRO A 1 108 ? 6.590 0.261 -1.994 1.00 91.25 108 PRO A C 1
ATOM 851 O O . PRO A 1 108 ? 7.503 -0.349 -2.542 1.00 91.25 108 PRO A O 1
ATOM 854 N N . LEU A 1 109 ? 6.552 1.589 -1.965 1.00 88.38 109 LEU A N 1
ATOM 855 C CA . LEU A 1 109 ? 7.603 2.418 -2.530 1.00 88.38 109 LEU A CA 1
ATOM 856 C C . LEU A 1 109 ? 8.918 2.166 -1.776 1.00 88.38 109 LEU A C 1
ATOM 858 O O . LEU A 1 109 ? 8.973 2.308 -0.550 1.00 88.38 109 LEU A O 1
ATOM 862 N N . GLY A 1 110 ? 9.961 1.791 -2.519 1.00 86.00 110 GLY A N 1
ATOM 863 C CA . GLY A 1 110 ? 11.312 1.553 -1.996 1.00 86.00 110 GLY A CA 1
ATOM 864 C C . GLY A 1 110 ? 12.359 2.589 -2.412 1.00 86.00 110 GLY A C 1
ATOM 865 O O . GLY A 1 110 ? 13.522 2.429 -2.066 1.00 86.00 110 GLY A O 1
ATOM 866 N N . GLY A 1 111 ? 11.963 3.614 -3.174 1.00 84.19 111 GLY A N 1
ATOM 867 C CA . GLY A 1 111 ? 12.821 4.759 -3.490 1.00 84.19 111 GLY A CA 1
ATOM 868 C C . GLY A 1 111 ? 12.854 5.785 -2.355 1.00 84.19 111 GLY A C 1
ATOM 869 O O . GLY A 1 111 ? 12.431 5.500 -1.235 1.00 84.19 111 GLY A O 1
ATOM 870 N N . TYR A 1 112 ? 13.309 7.000 -2.666 1.00 80.94 112 TYR A N 1
ATOM 871 C CA . TYR A 1 112 ? 13.335 8.106 -1.708 1.00 80.94 112 TYR A CA 1
ATOM 872 C C . TYR A 1 112 ? 11.949 8.365 -1.089 1.00 80.94 112 TYR A C 1
ATOM 874 O O . TYR A 1 112 ? 10.940 8.472 -1.793 1.00 80.94 112 TYR A O 1
ATOM 882 N N . THR A 1 113 ? 11.921 8.506 0.234 1.00 82.00 113 THR A N 1
ATOM 883 C CA . THR A 1 113 ? 10.751 8.896 1.031 1.00 82.00 113 THR A CA 1
ATOM 884 C C . THR A 1 113 ? 11.101 10.084 1.920 1.00 82.00 113 THR A C 1
ATOM 886 O O . THR A 1 113 ? 12.275 10.388 2.129 1.00 82.00 113 THR A O 1
ATOM 889 N N . LYS A 1 114 ? 10.091 10.771 2.462 1.00 78.50 114 LYS A N 1
ATOM 890 C CA . LYS A 1 114 ? 10.335 11.913 3.352 1.00 78.50 114 LYS A CA 1
ATOM 891 C C . LYS A 1 114 ? 10.954 11.453 4.669 1.00 78.50 114 LYS A C 1
ATOM 893 O O . LYS A 1 114 ? 10.722 10.330 5.104 1.00 78.50 114 LYS A O 1
ATOM 898 N N . ALA A 1 115 ? 11.682 12.348 5.334 1.00 79.75 115 ALA A N 1
ATOM 899 C CA . ALA A 1 115 ? 12.353 12.048 6.599 1.00 79.75 115 ALA A CA 1
ATOM 900 C C . ALA A 1 115 ? 11.395 11.644 7.740 1.00 79.75 115 ALA A C 1
ATOM 902 O O . ALA A 1 115 ? 11.812 10.958 8.667 1.00 79.75 115 ALA A O 1
ATOM 903 N N . ASP A 1 116 ? 10.124 12.062 7.696 1.00 80.62 116 ASP A N 1
ATOM 904 C CA . ASP A 1 116 ? 9.111 11.691 8.692 1.00 80.62 116 ASP A CA 1
ATOM 905 C C . ASP A 1 116 ? 8.307 10.426 8.330 1.00 80.62 116 ASP A C 1
ATOM 907 O O . ASP A 1 116 ? 7.447 9.998 9.113 1.00 80.62 116 ASP A O 1
ATOM 911 N N . ASP A 1 117 ? 8.569 9.823 7.166 1.00 85.94 117 ASP A N 1
ATOM 912 C CA . ASP A 1 117 ? 7.986 8.539 6.776 1.00 85.94 117 ASP A CA 1
ATOM 913 C C . ASP A 1 117 ? 8.678 7.382 7.517 1.00 85.94 117 ASP A C 1
ATOM 915 O O . ASP A 1 117 ? 9.839 7.457 7.916 1.00 85.94 117 ASP A O 1
ATOM 919 N N . VAL A 1 118 ? 7.955 6.273 7.703 1.00 89.81 118 VAL A N 1
ATOM 920 C CA . VAL A 1 118 ? 8.539 5.050 8.273 1.00 89.81 118 VAL A CA 1
ATOM 921 C C . VAL A 1 118 ? 9.530 4.457 7.253 1.00 89.81 118 VAL A C 1
ATOM 923 O O . VAL A 1 118 ? 9.128 4.234 6.102 1.00 89.81 118 VAL A O 1
ATOM 926 N N . PRO A 1 119 ? 10.793 4.173 7.634 1.00 92.25 119 PRO A N 1
ATOM 927 C CA . PRO A 1 119 ? 11.794 3.623 6.726 1.00 92.25 119 PRO A CA 1
ATOM 928 C C . PRO A 1 119 ? 11.338 2.322 6.066 1.00 92.25 119 PRO A C 1
ATOM 930 O O . PRO A 1 119 ? 10.548 1.563 6.635 1.00 92.25 119 PRO A O 1
ATOM 933 N N . LEU A 1 120 ? 11.862 2.044 4.866 1.00 92.50 120 LEU A N 1
ATOM 934 C CA . LEU A 1 120 ? 11.477 0.863 4.090 1.00 92.50 120 LEU A CA 1
ATOM 935 C C . LEU A 1 120 ? 11.640 -0.428 4.895 1.00 92.50 120 LEU A C 1
ATOM 937 O O . LEU A 1 120 ? 10.692 -1.195 4.965 1.00 92.50 120 LEU A O 1
ATOM 941 N N . SER A 1 121 ? 12.780 -0.641 5.553 1.00 94.31 121 SER A N 1
ATOM 942 C CA . SER A 1 121 ? 13.038 -1.849 6.350 1.00 94.31 121 SER A CA 1
ATOM 943 C C . SER A 1 121 ? 11.971 -2.106 7.421 1.00 94.31 121 SER A C 1
ATOM 945 O O . SER A 1 121 ? 11.514 -3.235 7.571 1.00 94.31 121 SER A O 1
ATOM 947 N N . TRP A 1 122 ? 11.503 -1.064 8.110 1.00 95.31 122 TRP A N 1
ATOM 948 C CA . TRP A 1 122 ? 10.437 -1.167 9.110 1.00 95.31 122 TRP A CA 1
ATOM 949 C C . TRP A 1 122 ? 9.061 -1.397 8.488 1.00 95.31 122 TRP A C 1
ATOM 951 O O . TRP A 1 122 ? 8.286 -2.197 9.006 1.00 95.31 122 TRP A O 1
ATOM 961 N N . ARG A 1 123 ? 8.763 -0.774 7.341 1.00 95.06 123 ARG A N 1
ATOM 962 C CA . ARG A 1 123 ? 7.542 -1.090 6.578 1.00 95.06 123 ARG A CA 1
ATOM 963 C C . ARG A 1 123 ? 7.546 -2.537 6.090 1.00 95.06 123 ARG A C 1
ATOM 965 O O . ARG A 1 123 ? 6.516 -3.195 6.170 1.00 95.06 123 ARG A O 1
ATOM 972 N N . MET A 1 124 ? 8.702 -3.040 5.653 1.00 94.69 124 MET A N 1
ATOM 973 C CA . MET A 1 124 ? 8.872 -4.426 5.215 1.00 94.69 124 MET A CA 1
ATOM 974 C C . MET A 1 124 ? 8.748 -5.441 6.358 1.00 94.69 124 MET A C 1
ATOM 976 O O . MET A 1 124 ? 8.240 -6.530 6.151 1.00 94.69 124 MET A O 1
ATOM 980 N N . LYS A 1 125 ? 9.123 -5.092 7.588 1.00 95.88 125 LYS A N 1
ATOM 981 C CA . LYS A 1 125 ? 8.776 -5.924 8.753 1.00 95.88 125 LYS A CA 1
ATOM 982 C C . LYS A 1 125 ? 7.283 -5.851 9.073 1.00 95.88 125 LYS A C 1
ATOM 984 O O . LYS A 1 125 ? 6.651 -6.847 9.399 1.00 95.88 125 LYS A O 1
ATOM 989 N N . GLN A 1 126 ? 6.700 -4.659 8.954 1.00 96.19 126 GLN A N 1
ATOM 990 C CA . GLN A 1 126 ? 5.306 -4.440 9.317 1.00 96.19 126 GLN A CA 1
ATOM 991 C C . GLN A 1 126 ? 4.337 -5.162 8.377 1.00 96.19 126 GLN A C 1
ATOM 993 O O . GLN A 1 126 ? 3.386 -5.757 8.871 1.00 96.19 126 GLN A O 1
ATOM 998 N N . HIS A 1 127 ? 4.544 -5.146 7.051 1.00 95.25 127 HIS A N 1
ATOM 999 C CA . HIS A 1 127 ? 3.634 -5.897 6.173 1.00 95.25 127 HIS A CA 1
ATOM 1000 C C . HIS A 1 127 ? 3.879 -7.414 6.219 1.00 95.25 127 HIS A C 1
ATOM 1002 O O . HIS A 1 127 ? 2.975 -8.161 5.866 1.00 95.25 127 HIS A O 1
ATOM 1008 N N . GLU A 1 128 ? 5.034 -7.879 6.714 1.00 94.25 128 GLU A N 1
ATOM 1009 C CA . GLU A 1 128 ? 5.267 -9.309 6.970 1.00 94.25 128 GLU A CA 1
ATOM 1010 C C . GLU A 1 128 ? 4.341 -9.765 8.095 1.00 94.25 128 GLU A C 1
ATOM 1012 O O . GLU A 1 128 ? 3.592 -10.716 7.912 1.00 94.25 128 GLU A O 1
ATOM 1017 N N . LYS A 1 129 ? 4.236 -8.975 9.173 1.00 95.75 129 LYS A N 1
ATOM 1018 C CA . LYS A 1 129 ? 3.238 -9.198 10.229 1.00 95.75 129 LYS A CA 1
ATOM 1019 C C . LYS A 1 129 ? 1.792 -9.124 9.756 1.00 95.75 129 LYS A C 1
ATOM 1021 O O . LYS A 1 129 ? 0.962 -9.880 10.231 1.00 95.75 129 LYS A O 1
ATOM 1026 N N . VAL A 1 130 ? 1.474 -8.257 8.800 1.00 95.00 130 VAL A N 1
ATOM 1027 C CA . VAL A 1 130 ? 0.119 -8.198 8.215 1.00 95.00 130 VAL A CA 1
ATOM 1028 C C . VAL A 1 130 ? -0.229 -9.485 7.459 1.00 95.00 130 VAL A C 1
ATOM 1030 O O . VAL A 1 130 ? -1.388 -9.891 7.468 1.00 95.00 130 VAL A O 1
ATOM 1033 N N . LEU A 1 131 ? 0.751 -10.115 6.809 1.00 93.19 131 LEU A N 1
ATOM 1034 C CA . LEU A 1 131 ? 0.577 -11.402 6.131 1.00 93.19 131 LEU A CA 1
ATOM 1035 C C . LEU A 1 131 ? 0.557 -12.572 7.125 1.00 93.19 131 LEU A C 1
ATOM 1037 O O . LEU A 1 131 ? -0.260 -13.467 6.972 1.00 93.19 131 LEU A O 1
ATOM 1041 N N . GLU A 1 132 ? 1.421 -12.557 8.145 1.00 93.56 132 GLU A N 1
ATOM 1042 C CA . GLU A 1 132 ? 1.450 -13.578 9.207 1.00 93.56 132 GLU A CA 1
ATOM 1043 C C . GLU A 1 132 ? 0.176 -13.581 10.065 1.00 93.56 132 GLU A C 1
ATOM 1045 O O . GLU A 1 132 ? -0.263 -14.642 10.494 1.00 93.56 132 GLU A O 1
ATOM 1050 N N . ASP A 1 133 ? -0.426 -12.410 10.293 1.00 92.44 133 ASP A N 1
ATOM 1051 C CA . ASP A 1 133 ? -1.676 -12.252 11.048 1.00 92.44 133 ASP A CA 1
ATOM 1052 C C . ASP A 1 133 ? -2.932 -12.512 10.178 1.00 92.44 133 ASP A C 1
ATOM 1054 O O . ASP A 1 133 ? -4.042 -12.154 10.580 1.00 92.44 133 ASP A O 1
ATOM 1058 N N . ASP A 1 134 ? -2.774 -13.065 8.966 1.00 91.94 134 ASP A N 1
ATOM 1059 C CA . ASP A 1 134 ? -3.845 -13.385 8.005 1.00 91.94 134 ASP A CA 1
ATOM 1060 C C . ASP A 1 134 ? -4.768 -12.198 7.643 1.00 91.94 134 ASP A C 1
ATOM 1062 O O . ASP A 1 134 ? -5.904 -12.367 7.190 1.00 91.94 134 ASP A O 1
ATOM 1066 N N . VAL A 1 135 ? -4.293 -10.954 7.800 1.00 91.56 135 VAL A N 1
ATOM 1067 C CA . VAL A 1 135 ? -5.045 -9.764 7.354 1.00 91.56 135 VAL A CA 1
ATOM 1068 C C . VAL A 1 135 ? -5.103 -9.704 5.830 1.00 91.56 135 VAL A C 1
ATOM 1070 O O . VAL A 1 135 ? -6.092 -9.243 5.251 1.00 91.56 135 VAL A O 1
ATOM 1073 N N . LEU A 1 136 ? -4.028 -10.148 5.181 1.00 92.31 136 LEU A N 1
ATOM 1074 C CA . LEU A 1 136 ? -3.950 -10.393 3.749 1.00 92.31 136 LEU A CA 1
ATOM 1075 C C . LEU A 1 136 ? -3.501 -11.834 3.539 1.00 92.31 136 LEU A C 1
ATOM 1077 O O . LEU A 1 136 ? -2.601 -12.302 4.225 1.00 92.31 136 LEU A O 1
ATOM 1081 N N . ASP A 1 137 ? -4.095 -12.503 2.560 1.00 90.19 137 ASP A N 1
ATOM 1082 C CA . ASP A 1 137 ? -3.772 -13.891 2.236 1.00 90.19 137 ASP A CA 1
ATOM 1083 C C . ASP A 1 137 ? -2.406 -13.982 1.511 1.00 90.19 137 ASP A C 1
ATOM 1085 O O . ASP A 1 137 ? -2.262 -13.409 0.420 1.00 90.19 137 ASP A O 1
ATOM 1089 N N . PRO A 1 138 ? -1.403 -14.695 2.066 1.00 86.69 138 PRO A N 1
ATOM 1090 C CA . PRO A 1 138 ? -0.079 -14.849 1.454 1.00 86.69 138 PRO A CA 1
ATOM 1091 C C . PRO A 1 138 ? -0.073 -15.605 0.116 1.00 86.69 138 PRO A C 1
ATOM 1093 O O . PRO A 1 138 ? 0.774 -15.340 -0.746 1.00 86.69 138 PRO A O 1
ATOM 1096 N N . GLU A 1 139 ? -1.006 -16.536 -0.102 1.00 85.31 139 GLU A N 1
ATOM 1097 C CA . GLU A 1 139 ? -1.070 -17.314 -1.347 1.00 85.31 139 GLU A CA 1
ATOM 1098 C C . GLU A 1 139 ? -1.513 -16.441 -2.520 1.00 85.31 139 GLU A C 1
ATOM 1100 O O . GLU A 1 139 ? -1.036 -16.587 -3.652 1.00 85.31 139 GLU A O 1
ATOM 1105 N N . THR A 1 140 ? -2.375 -15.470 -2.233 1.00 84.06 140 THR A N 1
ATOM 1106 C CA . THR A 1 140 ? -2.941 -14.567 -3.233 1.00 84.06 140 THR A CA 1
ATOM 1107 C C . THR A 1 140 ? -2.340 -13.165 -3.193 1.00 84.06 140 THR A C 1
ATOM 1109 O O . THR A 1 140 ? -2.788 -12.281 -3.927 1.00 84.06 140 THR A O 1
ATOM 1112 N N . THR A 1 141 ? -1.269 -12.983 -2.415 1.00 84.06 141 THR A N 1
ATOM 1113 C CA . THR A 1 141 ? -0.502 -11.740 -2.327 1.00 84.06 141 THR A CA 1
ATOM 1114 C C . THR A 1 141 ? 0.936 -11.939 -2.787 1.00 84.06 141 THR A C 1
ATOM 1116 O O . THR A 1 141 ? 1.683 -12.790 -2.310 1.00 84.06 141 THR A O 1
ATOM 1119 N N . VAL A 1 142 ? 1.345 -11.091 -3.720 1.00 80.81 142 VAL A N 1
ATOM 1120 C CA . VAL A 1 142 ? 2.719 -10.912 -4.171 1.00 80.81 142 VAL A CA 1
ATOM 1121 C C . VAL A 1 142 ? 3.182 -9.551 -3.661 1.00 80.81 142 VAL A C 1
ATOM 1123 O O . VAL A 1 142 ? 2.543 -8.534 -3.934 1.00 80.81 142 VAL A O 1
ATOM 1126 N N . TRP A 1 143 ? 4.285 -9.510 -2.914 1.00 79.56 143 TRP A N 1
ATOM 1127 C CA . TRP A 1 143 ? 4.775 -8.279 -2.299 1.00 79.56 143 TRP A CA 1
ATOM 1128 C C . TRP A 1 143 ? 6.198 -7.924 -2.742 1.00 79.56 143 TRP A C 1
ATOM 1130 O O . TRP A 1 143 ? 7.161 -8.597 -2.378 1.00 79.56 143 TRP A O 1
ATOM 1140 N N . HIS A 1 144 ? 6.328 -6.803 -3.468 1.00 73.44 144 HIS A N 1
ATOM 1141 C CA . HIS A 1 144 ? 7.607 -6.288 -3.963 1.00 73.44 144 HIS A CA 1
ATOM 1142 C C . HIS A 1 144 ? 7.727 -4.765 -3.909 1.00 73.44 144 HIS A C 1
ATOM 1144 O O . HIS A 1 144 ? 6.744 -4.044 -4.041 1.00 73.44 144 HIS A O 1
ATOM 1150 N N . ALA A 1 145 ? 8.952 -4.264 -3.753 1.00 57.41 145 ALA A N 1
ATOM 1151 C CA . ALA A 1 145 ? 9.250 -2.838 -3.708 1.00 57.41 145 ALA A CA 1
ATOM 1152 C C . ALA A 1 145 ? 9.871 -2.358 -5.033 1.00 57.41 145 ALA A C 1
ATOM 1154 O O . ALA A 1 145 ? 11.077 -2.499 -5.244 1.00 57.41 145 ALA A O 1
ATOM 1155 N N . LYS A 1 146 ? 9.065 -1.778 -5.938 1.00 59.19 146 LYS A N 1
ATOM 1156 C CA . LYS A 1 146 ? 9.534 -1.074 -7.157 1.00 59.19 146 LYS A CA 1
ATOM 1157 C C . LYS A 1 146 ? 8.483 -0.062 -7.660 1.00 59.19 146 LYS A C 1
ATOM 1159 O O . LYS A 1 146 ? 7.442 0.105 -7.039 1.00 59.19 146 LYS A O 1
ATOM 1164 N N . ALA A 1 147 ? 8.730 0.660 -8.756 1.00 54.97 147 ALA A N 1
ATOM 1165 C CA . ALA A 1 147 ? 7.732 1.531 -9.395 1.00 54.97 147 ALA A CA 1
ATOM 1166 C C . ALA A 1 147 ? 6.709 0.721 -10.225 1.00 54.97 147 ALA A C 1
ATOM 1168 O O . ALA A 1 147 ? 7.064 -0.279 -10.844 1.00 54.97 147 ALA A O 1
ATOM 1169 N N . LEU A 1 148 ? 5.441 1.156 -10.217 1.00 59.12 148 LEU A N 1
ATOM 1170 C CA . LEU A 1 148 ? 4.261 0.368 -10.621 1.00 59.12 148 LEU A CA 1
ATOM 1171 C C . LEU A 1 148 ? 4.066 0.170 -12.138 1.00 59.12 148 LEU A C 1
ATOM 1173 O O . LEU A 1 148 ? 3.310 -0.704 -12.561 1.00 59.12 148 LEU A O 1
ATOM 1177 N N . ILE A 1 149 ? 4.689 0.996 -12.976 1.00 53.97 149 ILE A N 1
ATOM 1178 C CA . ILE A 1 149 ? 4.344 1.048 -14.400 1.00 53.97 149 ILE A CA 1
ATOM 1179 C C . ILE A 1 149 ? 5.133 -0.041 -15.138 1.00 53.97 149 ILE A C 1
ATOM 1181 O O . ILE A 1 149 ? 6.358 -0.082 -15.066 1.00 53.97 149 ILE A O 1
ATOM 1185 N N . ASN A 1 150 ? 4.409 -0.924 -15.835 1.00 67.94 150 ASN A N 1
ATOM 1186 C CA . ASN A 1 150 ? 4.872 -2.102 -16.595 1.00 67.94 150 ASN A CA 1
ATOM 1187 C C . ASN A 1 150 ? 5.015 -3.433 -15.840 1.00 67.94 150 ASN A C 1
ATOM 1189 O O . ASN A 1 150 ? 5.366 -4.430 -16.476 1.00 67.94 150 ASN A O 1
ATOM 1193 N N . ALA A 1 151 ? 4.661 -3.507 -14.554 1.00 75.88 151 ALA A N 1
ATOM 1194 C CA . ALA A 1 151 ? 4.751 -4.745 -13.769 1.00 75.88 151 ALA A CA 1
ATOM 1195 C C . ALA A 1 151 ? 3.744 -5.846 -14.168 1.00 75.88 151 ALA A C 1
ATOM 1197 O O . ALA A 1 151 ? 3.894 -6.979 -13.737 1.00 75.88 151 ALA A O 1
ATOM 1198 N N . GLY A 1 152 ? 2.743 -5.547 -15.006 1.00 78.56 152 GLY A N 1
ATOM 1199 C CA . GLY A 1 152 ? 1.733 -6.523 -15.443 1.00 78.56 152 GLY A CA 1
ATOM 1200 C C . GLY A 1 152 ? 0.401 -6.459 -14.693 1.00 78.56 152 GLY A C 1
ATOM 1201 O O . GLY A 1 152 ? -0.451 -7.303 -14.932 1.00 78.56 152 GLY A O 1
ATOM 1202 N N . ALA A 1 153 ? 0.194 -5.449 -13.841 1.00 85.56 153 ALA A N 1
ATOM 1203 C CA . ALA A 1 153 ? -1.101 -5.192 -13.218 1.00 85.56 153 ALA A CA 1
ATOM 1204 C C . ALA A 1 153 ? -2.166 -4.788 -14.255 1.00 85.56 153 ALA A C 1
ATOM 1206 O O . ALA A 1 153 ? -1.918 -3.931 -15.105 1.00 85.56 153 ALA A O 1
ATOM 1207 N N . ASN A 1 154 ? -3.354 -5.387 -14.154 1.00 87.31 154 ASN A N 1
ATOM 1208 C CA . ASN A 1 154 ? -4.532 -5.069 -14.968 1.00 87.31 154 ASN A CA 1
ATOM 1209 C C . ASN A 1 154 ? -5.477 -4.104 -14.247 1.00 87.31 154 ASN A C 1
ATOM 1211 O O . ASN A 1 154 ? -6.254 -3.409 -14.899 1.00 87.31 154 ASN A O 1
ATOM 1215 N N . PHE A 1 155 ? -5.406 -4.068 -12.915 1.00 90.81 155 PHE A N 1
ATOM 1216 C CA . PHE A 1 155 ? -6.210 -3.209 -12.057 1.00 90.81 155 PHE A CA 1
ATOM 1217 C C . PHE A 1 155 ? -5.316 -2.398 -11.119 1.00 90.81 155 PHE A C 1
ATOM 1219 O O . PHE A 1 155 ? -4.302 -2.891 -10.625 1.00 90.81 155 PHE A O 1
ATOM 1226 N N . CYS A 1 156 ? -5.703 -1.157 -10.841 1.00 87.88 156 CYS A N 1
ATOM 1227 C CA . CYS A 1 156 ? -5.016 -0.301 -9.880 1.00 87.88 156 CYS A CA 1
ATOM 1228 C C . CYS A 1 156 ? -6.016 0.259 -8.876 1.00 87.88 156 CYS A C 1
ATOM 1230 O O . CYS A 1 156 ? -6.985 0.924 -9.254 1.00 87.88 156 CYS A O 1
ATOM 1232 N N . ILE A 1 157 ? -5.771 -0.007 -7.596 1.00 88.94 157 ILE A N 1
ATOM 1233 C CA . ILE A 1 157 ? -6.565 0.546 -6.504 1.00 88.94 157 ILE A CA 1
ATOM 1234 C C . ILE A 1 157 ? -6.139 1.995 -6.287 1.00 88.94 157 ILE A C 1
ATOM 1236 O O . ILE A 1 157 ? -4.974 2.272 -5.994 1.00 88.94 157 ILE A O 1
ATOM 1240 N N . VAL A 1 158 ? -7.093 2.924 -6.374 1.00 85.38 158 VAL A N 1
ATOM 1241 C CA . VAL A 1 158 ? -6.834 4.346 -6.126 1.00 85.38 158 VAL A CA 1
ATOM 1242 C C . VAL A 1 158 ? -7.799 4.877 -5.070 1.00 85.38 158 VAL A C 1
ATOM 1244 O O . VAL A 1 158 ? -9.015 4.933 -5.264 1.00 85.38 158 VAL A O 1
ATOM 1247 N N . GLY A 1 159 ? -7.232 5.272 -3.930 1.00 83.25 159 GLY A N 1
ATOM 1248 C CA . GLY A 1 159 ? -7.959 5.869 -2.812 1.00 83.25 159 GLY A CA 1
ATOM 1249 C C . GLY A 1 159 ? -8.096 7.393 -2.903 1.00 83.25 159 GLY A C 1
ATOM 1250 O O . GLY A 1 159 ? -8.004 8.000 -3.972 1.00 83.25 159 GLY A O 1
ATOM 1251 N N . ARG A 1 160 ? -8.324 8.017 -1.743 1.00 81.56 160 ARG A N 1
ATOM 1252 C CA . ARG A 1 160 ? -8.321 9.477 -1.558 1.00 81.56 160 ARG A CA 1
ATOM 1253 C C . ARG A 1 160 ? -6.885 10.009 -1.585 1.00 81.56 160 ARG A C 1
ATOM 1255 O O . ARG A 1 160 ? -6.035 9.452 -0.901 1.00 81.56 160 ARG A O 1
ATOM 1262 N N . ASP A 1 161 ? -6.668 11.115 -2.295 1.00 81.12 161 ASP A N 1
ATOM 1263 C CA . ASP A 1 161 ? -5.409 11.874 -2.339 1.00 81.12 161 ASP A CA 1
ATOM 1264 C C . ASP A 1 161 ? -4.166 10.998 -2.632 1.00 81.12 161 ASP A C 1
ATOM 1266 O O . ASP A 1 161 ? -3.220 10.942 -1.837 1.00 81.12 161 ASP A O 1
ATOM 1270 N N . PRO A 1 162 ? -4.161 10.236 -3.749 1.00 77.75 162 PRO A N 1
ATOM 1271 C CA . PRO A 1 162 ? -3.061 9.331 -4.056 1.00 77.75 162 PRO A CA 1
ATOM 1272 C C . PRO A 1 162 ? -1.767 10.124 -4.272 1.00 77.75 162 PRO A C 1
ATOM 1274 O O . PRO A 1 162 ? -1.738 11.099 -5.017 1.00 77.75 162 PRO A O 1
ATOM 1277 N N . VAL A 1 163 ? -0.681 9.685 -3.622 1.00 76.88 163 VAL A N 1
ATOM 1278 C CA . VAL A 1 163 ? 0.641 10.356 -3.625 1.00 76.88 163 VAL A CA 1
ATOM 1279 C C . VAL A 1 163 ? 0.633 11.744 -2.951 1.00 76.88 163 VAL A C 1
ATOM 1281 O O . VAL A 1 163 ? 1.681 12.380 -2.835 1.00 76.88 163 VAL A O 1
ATOM 1284 N N . GLY A 1 164 ? -0.504 12.185 -2.408 1.00 77.44 164 GLY A N 1
ATOM 1285 C CA . GLY A 1 164 ? -0.687 13.514 -1.846 1.00 77.44 164 GLY A CA 1
ATOM 1286 C C . GLY A 1 164 ? 0.165 13.837 -0.624 1.00 77.44 164 GLY A C 1
ATOM 1287 O O . GLY A 1 164 ? 0.813 12.984 0.000 1.00 77.44 164 GLY A O 1
ATOM 1288 N N . MET A 1 165 ? 0.193 15.123 -0.291 1.00 78.56 165 MET A N 1
ATOM 1289 C CA . MET A 1 165 ? 0.850 15.657 0.896 1.00 78.56 165 MET A CA 1
ATOM 1290 C C . MET A 1 165 ? 0.219 16.978 1.322 1.00 78.56 165 MET A C 1
ATOM 1292 O O . MET A 1 165 ? -0.373 17.685 0.511 1.00 78.56 165 MET A O 1
ATOM 1296 N N . SER A 1 166 ? 0.411 17.352 2.585 1.00 81.69 166 SER A N 1
ATOM 1297 C CA . SER A 1 166 ? 0.018 18.672 3.072 1.00 81.69 166 SER A CA 1
ATOM 1298 C C . SER A 1 166 ? 0.867 19.778 2.440 1.00 81.69 166 SER A C 1
ATOM 1300 O O . SER A 1 166 ? 2.057 19.584 2.161 1.00 81.69 166 SER A O 1
ATOM 1302 N N . HIS A 1 167 ? 0.262 20.948 2.235 1.00 82.31 167 HIS A N 1
ATOM 1303 C CA . HIS A 1 167 ? 0.964 22.127 1.748 1.00 82.31 167 HIS A CA 1
ATOM 1304 C C . HIS A 1 167 ? 2.064 22.527 2.752 1.00 82.31 167 HIS A C 1
ATOM 1306 O O . HIS A 1 167 ? 1.810 22.588 3.955 1.00 82.31 167 HIS A O 1
ATOM 1312 N N . PRO A 1 168 ? 3.296 22.824 2.302 1.00 76.25 168 PRO A N 1
ATOM 1313 C CA . PRO A 1 168 ? 4.429 23.057 3.201 1.00 76.25 168 PRO A CA 1
ATOM 1314 C C . PRO A 1 168 ? 4.328 24.331 4.052 1.00 76.25 168 PRO A C 1
ATOM 1316 O O . PRO A 1 168 ? 5.126 24.482 4.982 1.00 76.25 168 PRO A O 1
ATOM 1319 N N . VAL A 1 169 ? 3.419 25.247 3.698 1.00 79.00 169 VAL A N 1
ATOM 1320 C CA . VAL A 1 169 ? 3.228 26.567 4.331 1.00 79.00 169 VAL A CA 1
ATOM 1321 C C . VAL A 1 169 ? 1.789 26.777 4.815 1.00 79.00 169 VAL A C 1
ATOM 1323 O O . VAL A 1 169 ? 1.563 27.436 5.823 1.00 79.00 169 VAL A O 1
ATOM 1326 N N . GLU A 1 170 ? 0.806 26.210 4.118 1.00 82.12 170 GLU A N 1
ATOM 1327 C CA . GLU A 1 170 ? -0.614 26.485 4.367 1.00 82.12 170 GLU A CA 1
ATOM 1328 C C . GLU A 1 170 ? -1.235 25.282 5.073 1.00 82.12 170 GLU A C 1
ATOM 1330 O O . GLU A 1 170 ? -0.834 24.144 4.838 1.00 82.12 170 GLU A O 1
ATOM 1335 N N . LYS A 1 171 ? -2.242 25.506 5.920 1.00 85.38 171 LYS A N 1
ATOM 1336 C CA . LYS A 1 171 ? -2.941 24.428 6.638 1.00 85.38 171 LYS A CA 1
ATOM 1337 C C . LYS A 1 171 ? -4.001 23.752 5.759 1.00 85.38 171 LYS A C 1
ATOM 1339 O O . LYS A 1 171 ? -5.177 23.737 6.106 1.00 85.38 171 LYS A O 1
ATOM 1344 N N . ARG A 1 172 ? -3.587 23.220 4.610 1.00 83.81 172 ARG A N 1
ATOM 1345 C CA . ARG A 1 172 ? -4.442 22.467 3.680 1.00 83.81 172 ARG A CA 1
ATOM 1346 C C . ARG A 1 172 ? -3.655 21.385 2.950 1.00 83.81 172 ARG A C 1
ATOM 1348 O O . ARG A 1 172 ? -2.424 21.392 2.967 1.00 83.81 172 ARG A O 1
ATOM 1355 N N . ASP A 1 173 ? -4.368 20.495 2.273 1.00 85.31 173 ASP A N 1
ATOM 1356 C CA . ASP A 1 173 ? -3.763 19.550 1.336 1.00 85.31 173 ASP A CA 1
ATOM 1357 C C . ASP A 1 173 ? -3.207 20.301 0.110 1.00 85.31 173 ASP A C 1
ATOM 1359 O O . ASP A 1 173 ? -3.705 21.363 -0.291 1.00 85.31 173 ASP A O 1
ATOM 1363 N N . LEU A 1 174 ? -2.115 19.780 -0.454 1.00 85.44 174 LEU A N 1
ATOM 1364 C CA . LEU A 1 174 ? -1.477 20.360 -1.633 1.00 85.44 174 LEU A CA 1
ATOM 1365 C C . LEU A 1 174 ? -2.360 20.207 -2.878 1.00 85.44 174 LEU A C 1
ATOM 1367 O O . LEU A 1 174 ? -2.434 21.130 -3.690 1.00 85.44 174 LEU A O 1
ATOM 1371 N N . TYR A 1 175 ? -3.043 19.068 -2.985 1.00 86.44 175 TYR A N 1
ATOM 1372 C CA . TYR A 1 175 ? -3.941 18.719 -4.077 1.00 86.44 175 TYR A CA 1
ATOM 1373 C C . TYR A 1 175 ? -5.350 18.458 -3.548 1.00 86.44 175 TYR A C 1
ATOM 1375 O O . TYR A 1 175 ? -5.543 18.116 -2.382 1.00 86.44 175 TYR A O 1
ATOM 1383 N N . ASP A 1 176 ? -6.342 18.610 -4.423 1.00 88.31 176 ASP A N 1
ATOM 1384 C CA . ASP A 1 176 ? -7.685 18.121 -4.139 1.00 88.31 176 ASP A CA 1
ATOM 1385 C C . ASP A 1 176 ? -7.680 16.588 -4.100 1.00 88.31 176 ASP A C 1
ATOM 1387 O O . ASP A 1 176 ? -7.081 15.908 -4.940 1.00 88.31 176 ASP A O 1
ATOM 1391 N N . ALA A 1 177 ? -8.383 16.050 -3.114 1.00 85.88 177 ALA A N 1
ATOM 1392 C CA . ALA A 1 177 ? -8.323 14.650 -2.755 1.00 85.88 177 ALA A CA 1
ATOM 1393 C C . ALA A 1 177 ? -8.925 13.694 -3.806 1.00 85.88 177 ALA A C 1
ATOM 1395 O O . ALA A 1 177 ? -8.647 12.491 -3.776 1.00 85.88 177 ALA A O 1
ATOM 1396 N N . ASP A 1 178 ? -9.733 14.201 -4.739 1.00 86.00 178 ASP A N 1
ATOM 1397 C CA . ASP A 1 178 ? -10.329 13.419 -5.822 1.00 86.00 178 ASP A CA 1
ATOM 1398 C C . ASP A 1 178 ? -9.598 13.576 -7.160 1.00 86.00 178 ASP A C 1
ATOM 1400 O O . ASP A 1 178 ? -9.845 12.792 -8.084 1.00 86.00 178 ASP A O 1
ATOM 1404 N N . HIS A 1 179 ? -8.684 14.545 -7.286 1.00 87.25 179 HIS A N 1
ATOM 1405 C CA . HIS A 1 179 ? -7.991 14.812 -8.549 1.00 87.25 179 HIS A CA 1
ATOM 1406 C C . HIS A 1 179 ? -7.206 13.605 -9.049 1.00 87.25 179 HIS A C 1
ATOM 1408 O O . HIS A 1 179 ? -7.300 13.285 -10.229 1.00 87.25 179 HIS A O 1
ATOM 1414 N N . GLY A 1 180 ? -6.500 12.885 -8.176 1.00 84.38 180 GLY A N 1
ATOM 1415 C CA . GLY A 1 180 ? -5.716 11.724 -8.600 1.00 84.38 180 GLY A CA 1
ATOM 1416 C C . GLY A 1 180 ? -6.560 10.632 -9.267 1.00 84.38 180 GLY A C 1
ATOM 1417 O O . GLY A 1 180 ? -6.187 10.133 -10.323 1.00 84.38 180 GLY A O 1
ATOM 1418 N N . LYS A 1 181 ? -7.744 10.323 -8.717 1.00 84.19 181 LYS A N 1
ATOM 1419 C CA . LYS A 1 181 ? -8.683 9.355 -9.316 1.00 84.19 181 LYS A CA 1
ATOM 1420 C C . LYS A 1 181 ? -9.181 9.827 -10.682 1.00 84.19 181 LYS A C 1
ATOM 1422 O O . LYS A 1 181 ? -9.162 9.060 -11.640 1.00 84.19 181 LYS A O 1
ATOM 1427 N N . LYS A 1 182 ? -9.599 11.095 -10.772 1.00 85.62 182 LYS A N 1
ATOM 1428 C CA . LYS A 1 182 ? -10.121 11.693 -12.010 1.00 85.62 182 LYS A CA 1
ATOM 1429 C C . LYS A 1 182 ? -9.046 11.724 -13.096 1.00 85.62 182 LYS A C 1
ATOM 1431 O O . LYS A 1 182 ? -9.283 11.228 -14.191 1.00 85.62 182 LYS A O 1
ATOM 1436 N N . VAL A 1 183 ? -7.862 12.248 -12.782 1.00 86.06 183 VAL A N 1
ATOM 1437 C CA . VAL A 1 183 ? -6.744 12.368 -13.729 1.00 86.06 183 VAL A CA 1
ATOM 1438 C C . VAL A 1 183 ? -6.299 10.994 -14.221 1.00 86.06 183 VAL A C 1
ATOM 1440 O O . VAL A 1 183 ? -6.165 10.817 -15.425 1.00 86.06 183 VAL A O 1
ATOM 1443 N N . LEU A 1 184 ? -6.149 10.003 -13.334 1.00 82.25 184 LEU A N 1
ATOM 1444 C CA . LEU A 1 184 ? -5.774 8.645 -13.744 1.00 82.25 184 LEU A CA 1
ATOM 1445 C C . LEU A 1 184 ? -6.808 8.007 -14.678 1.00 82.25 184 LEU A C 1
ATOM 1447 O O . LEU A 1 184 ? -6.420 7.332 -15.623 1.00 82.25 184 LEU A O 1
ATOM 1451 N N . SER A 1 185 ? -8.104 8.256 -14.463 1.00 80.06 185 SER A N 1
ATOM 1452 C CA . SER A 1 185 ? -9.163 7.718 -15.332 1.00 80.06 185 SER A CA 1
ATOM 1453 C C . SER A 1 185 ? -9.196 8.318 -16.744 1.00 80.06 185 SER A C 1
ATOM 1455 O O . SER A 1 185 ? -9.806 7.733 -17.632 1.00 80.06 185 SER A O 1
ATOM 1457 N N . MET A 1 186 ? -8.550 9.470 -16.959 1.00 84.00 186 MET A N 1
ATOM 1458 C CA . MET A 1 186 ? -8.496 10.164 -18.254 1.00 84.00 186 MET A CA 1
ATOM 1459 C C . MET A 1 186 ? -7.079 10.251 -18.837 1.00 84.00 186 MET A C 1
ATOM 1461 O O . MET A 1 186 ? -6.876 10.903 -19.861 1.00 84.00 186 MET A O 1
ATOM 1465 N N . ALA A 1 187 ? -6.086 9.655 -18.173 1.00 80.62 187 ALA A N 1
ATOM 1466 C CA . ALA A 1 187 ? -4.691 9.779 -18.566 1.00 80.62 187 ALA A CA 1
ATOM 1467 C C . ALA A 1 187 ? -4.409 8.957 -19.841 1.00 80.62 187 ALA A C 1
ATOM 1469 O O . ALA A 1 187 ? -4.686 7.754 -19.861 1.00 80.62 187 ALA A O 1
ATOM 1470 N N . PRO A 1 188 ? -3.832 9.570 -20.892 1.00 79.00 188 PRO A N 1
ATOM 1471 C CA . PRO A 1 188 ? -3.485 8.855 -22.117 1.00 79.00 188 PRO A CA 1
ATOM 1472 C C . PRO A 1 188 ? -2.398 7.804 -21.849 1.00 79.00 188 PRO A C 1
ATOM 1474 O O . PRO A 1 188 ? -1.485 8.037 -21.054 1.00 79.00 188 PRO A O 1
ATOM 1477 N N . GLY A 1 189 ? -2.481 6.652 -22.517 1.00 76.44 189 GLY A N 1
ATOM 1478 C CA . GLY A 1 189 ? -1.532 5.543 -22.366 1.00 76.44 189 GLY A CA 1
ATOM 1479 C C . GLY A 1 189 ? -1.814 4.599 -21.189 1.00 76.44 189 GLY A C 1
ATOM 1480 O O . GLY A 1 189 ? -1.065 3.642 -20.985 1.00 76.44 189 GLY A O 1
ATOM 1481 N N . LEU A 1 190 ? -2.879 4.841 -20.412 1.00 76.94 190 LEU A N 1
ATOM 1482 C CA . LEU A 1 190 ? -3.345 3.950 -19.341 1.00 76.94 190 LEU A CA 1
ATOM 1483 C C . LEU A 1 190 ? -4.604 3.156 -19.724 1.00 76.94 190 LEU A C 1
ATOM 1485 O O . LEU A 1 190 ? -5.242 2.572 -18.854 1.00 76.94 190 LEU A O 1
ATOM 1489 N N . GLU A 1 191 ? -4.951 3.059 -21.011 1.00 72.94 191 GLU A N 1
ATOM 1490 C CA . GLU A 1 191 ? -6.210 2.444 -21.468 1.00 72.94 191 GLU A CA 1
ATOM 1491 C C . GLU A 1 191 ? -6.322 0.954 -21.104 1.00 72.94 191 GLU A C 1
ATOM 1493 O O . GLU A 1 191 ? -7.415 0.397 -21.043 1.00 72.94 191 GLU A O 1
ATOM 1498 N N . ARG A 1 192 ? -5.185 0.291 -20.858 1.00 75.19 192 ARG A N 1
ATOM 1499 C CA . ARG A 1 192 ? -5.113 -1.125 -20.459 1.00 75.19 192 ARG A CA 1
ATOM 1500 C C . ARG A 1 192 ? -5.183 -1.345 -18.945 1.00 75.19 192 ARG A C 1
ATOM 1502 O O . ARG A 1 192 ? -5.230 -2.497 -18.516 1.00 75.19 192 ARG A O 1
ATOM 1509 N N . LEU A 1 193 ? -5.141 -0.277 -18.146 1.00 81.50 193 LEU A N 1
ATOM 1510 C CA . LEU A 1 193 ? -5.165 -0.337 -16.688 1.00 81.50 193 LEU A CA 1
ATOM 1511 C C . LEU A 1 193 ? -6.540 0.089 -16.172 1.00 81.50 193 LEU A C 1
ATOM 1513 O O . LEU A 1 193 ? -6.932 1.249 -16.262 1.00 81.50 193 LEU A O 1
ATOM 1517 N N . ASN A 1 194 ? -7.261 -0.849 -15.571 1.00 86.69 194 ASN A N 1
ATOM 1518 C CA . ASN A 1 194 ? -8.563 -0.586 -14.979 1.00 86.69 194 ASN A CA 1
ATOM 1519 C C . ASN A 1 194 ? -8.384 0.096 -13.618 1.00 86.69 194 ASN A C 1
ATOM 1521 O O . ASN A 1 194 ? -7.908 -0.505 -12.651 1.00 86.69 194 ASN A O 1
ATOM 1525 N N . ILE A 1 195 ? -8.765 1.366 -13.531 1.00 85.19 195 ILE A N 1
ATOM 1526 C CA . ILE A 1 195 ? -8.719 2.113 -12.275 1.00 85.19 195 ILE A CA 1
ATOM 1527 C C . ILE A 1 195 ? -9.934 1.737 -11.426 1.00 85.19 195 ILE A C 1
ATOM 1529 O O . ILE A 1 195 ? -11.073 1.895 -11.859 1.00 85.19 195 ILE A O 1
ATOM 1533 N N . LEU A 1 196 ? -9.690 1.272 -10.201 1.00 85.94 196 LEU A N 1
ATOM 1534 C CA . LEU A 1 196 ? -10.725 0.956 -9.220 1.00 85.94 196 LEU A CA 1
ATOM 1535 C C . LEU A 1 196 ? -10.762 2.068 -8.162 1.00 85.94 196 LEU A C 1
ATOM 1537 O O . LEU A 1 196 ? -9.946 2.061 -7.233 1.00 85.94 196 LEU A O 1
ATOM 1541 N N . PRO A 1 197 ? -11.658 3.064 -8.303 1.00 82.06 197 PRO A N 1
ATOM 1542 C CA . PRO A 1 197 ? -11.757 4.151 -7.346 1.00 82.06 197 PRO A CA 1
ATOM 1543 C C . PRO A 1 197 ? -12.444 3.674 -6.066 1.00 82.06 197 PRO A C 1
ATOM 1545 O O . PRO A 1 197 ? -13.512 3.060 -6.100 1.00 82.06 197 PRO A O 1
ATOM 1548 N N . PHE A 1 198 ? -11.866 4.032 -4.923 1.00 84.12 198 PHE A N 1
ATOM 1549 C CA . PHE A 1 198 ? -12.445 3.735 -3.618 1.00 84.12 198 PHE A CA 1
ATOM 1550 C C . PHE A 1 198 ? -12.961 4.976 -2.898 1.00 84.12 198 PHE A C 1
ATOM 1552 O O . PHE A 1 198 ? -12.429 6.088 -3.019 1.00 84.12 198 PHE A O 1
ATOM 1559 N N . LYS A 1 199 ? -14.019 4.754 -2.111 1.00 80.38 199 LYS A N 1
ATOM 1560 C CA . LYS A 1 199 ? -14.453 5.684 -1.067 1.00 80.38 199 LYS A CA 1
ATOM 1561 C C . LYS A 1 199 ? -13.440 5.667 0.078 1.00 80.38 199 LYS A C 1
ATOM 1563 O O . LYS A 1 199 ? -12.652 4.735 0.221 1.00 80.38 199 LYS A O 1
ATOM 1568 N N . VAL A 1 200 ? -13.464 6.710 0.900 1.00 85.94 200 VAL A N 1
ATOM 1569 C CA . VAL A 1 200 ? -12.591 6.796 2.074 1.00 85.94 200 VAL A CA 1
ATOM 1570 C C . VAL A 1 200 ? -12.951 5.679 3.055 1.00 85.94 200 VAL A C 1
ATOM 1572 O O . VAL A 1 200 ? -14.126 5.504 3.367 1.00 85.94 200 VAL A O 1
ATOM 1575 N N . ALA A 1 201 ? -11.957 4.936 3.539 1.00 91.19 201 ALA A N 1
ATOM 1576 C CA . ALA A 1 201 ? -12.124 4.000 4.646 1.00 91.19 201 ALA A CA 1
ATOM 1577 C C . ALA A 1 201 ? -11.795 4.700 5.973 1.00 91.19 201 ALA A C 1
ATOM 1579 O O . ALA A 1 201 ? -10.800 5.422 6.067 1.00 91.19 201 ALA A O 1
ATOM 1580 N N . ALA A 1 202 ? -12.620 4.484 6.993 1.00 93.44 202 ALA A N 1
ATOM 1581 C CA . ALA A 1 202 ? -12.449 5.031 8.336 1.00 93.44 202 ALA A CA 1
ATOM 1582 C C . ALA A 1 202 ? -12.868 3.996 9.389 1.00 93.44 202 ALA A C 1
ATOM 1584 O O . ALA A 1 202 ? -13.504 2.994 9.063 1.00 93.44 202 ALA A O 1
ATOM 1585 N N . TYR A 1 203 ? -12.480 4.213 10.644 1.00 95.69 203 TYR A N 1
ATOM 1586 C CA . TYR A 1 203 ? -12.816 3.296 11.730 1.00 95.69 203 TYR A CA 1
ATOM 1587 C C . TYR A 1 203 ? -14.256 3.538 12.188 1.00 95.69 203 TYR A C 1
ATOM 1589 O O . TYR A 1 203 ? -14.554 4.616 12.698 1.00 95.69 203 TYR A O 1
ATOM 1597 N N . ASP A 1 204 ? -15.144 2.569 11.994 1.00 96.56 204 ASP A N 1
ATOM 1598 C CA . ASP A 1 204 ? -16.528 2.629 12.462 1.00 96.56 204 ASP A CA 1
ATOM 1599 C C . ASP A 1 204 ? -16.584 2.196 13.932 1.00 96.56 204 ASP A C 1
ATOM 1601 O O . ASP A 1 204 ? -16.360 1.030 14.266 1.00 96.56 204 ASP A O 1
ATOM 1605 N N . LYS A 1 205 ? -16.894 3.146 14.820 1.00 95.69 205 LYS A N 1
ATOM 1606 C CA . LYS A 1 205 ? -16.966 2.920 16.270 1.00 95.69 205 LYS A CA 1
ATOM 1607 C C . LYS A 1 205 ? -18.115 1.998 16.672 1.00 95.69 205 LYS A C 1
ATOM 1609 O O . LYS A 1 205 ? -18.046 1.405 17.740 1.00 95.69 205 LYS A O 1
ATOM 1614 N N . THR A 1 206 ? -19.166 1.895 15.860 1.00 95.50 206 THR A N 1
ATOM 1615 C CA . THR A 1 206 ? -20.330 1.045 16.161 1.00 95.50 206 THR A CA 1
ATOM 1616 C C . THR A 1 206 ? -20.052 -0.426 15.870 1.00 95.50 206 THR A C 1
ATOM 1618 O O . THR A 1 206 ? -20.642 -1.302 16.496 1.00 95.50 206 THR A O 1
ATOM 1621 N N . GLN A 1 207 ? -19.129 -0.696 14.941 1.00 94.31 207 GLN A N 1
ATOM 1622 C CA . GLN A 1 207 ? -18.751 -2.045 14.515 1.00 94.31 207 GLN A CA 1
ATOM 1623 C C . GLN A 1 207 ? -17.355 -2.463 14.990 1.00 94.31 207 GLN A C 1
ATOM 1625 O O . GLN A 1 207 ? -16.948 -3.595 14.739 1.00 94.31 207 GLN A O 1
ATOM 1630 N N . SER A 1 208 ? -16.614 -1.548 15.618 1.00 94.62 208 SER A N 1
ATOM 1631 C CA . SER A 1 208 ? -15.225 -1.726 16.052 1.00 94.62 208 SER A CA 1
ATOM 1632 C C . SER A 1 208 ? -14.304 -2.283 14.959 1.00 94.62 208 SER A C 1
ATOM 1634 O O . SER A 1 208 ? -13.524 -3.206 15.180 1.00 94.62 208 SER A O 1
ATOM 1636 N N . LYS A 1 209 ? -14.434 -1.757 13.734 1.00 95.12 209 LYS A N 1
ATOM 1637 C CA . LYS A 1 209 ? -13.622 -2.172 12.581 1.00 95.12 209 LYS A CA 1
ATOM 1638 C C . LYS A 1 209 ? -13.539 -1.083 11.520 1.00 95.12 209 LYS A C 1
ATOM 1640 O O . LYS A 1 209 ? -14.300 -0.117 11.522 1.00 95.12 209 LYS A O 1
ATOM 1645 N N . MET A 1 210 ? -12.628 -1.259 10.570 1.00 95.56 210 MET A N 1
ATOM 1646 C CA . MET A 1 210 ? -12.552 -0.395 9.393 1.00 95.56 210 MET A CA 1
ATOM 1647 C C . MET A 1 210 ? -13.728 -0.658 8.445 1.00 95.56 210 MET A C 1
ATOM 1649 O O . MET A 1 210 ? -14.035 -1.806 8.130 1.00 95.56 210 MET A O 1
ATOM 1653 N N . ALA A 1 211 ? -14.365 0.411 7.971 1.00 95.31 211 ALA A N 1
ATOM 1654 C CA . ALA A 1 211 ? -15.465 0.366 7.011 1.00 95.31 211 ALA A CA 1
ATOM 1655 C C . ALA A 1 211 ? -15.391 1.553 6.036 1.00 95.31 211 ALA A C 1
ATOM 1657 O O . ALA A 1 211 ? -14.674 2.533 6.265 1.00 95.31 211 ALA A O 1
ATOM 1658 N N . PHE A 1 212 ? -16.132 1.479 4.929 1.00 93.88 212 PHE A N 1
ATOM 1659 C CA . PHE A 1 212 ? -16.280 2.619 4.027 1.00 93.88 212 PHE A CA 1
ATOM 1660 C C . PHE A 1 212 ? -17.095 3.723 4.704 1.00 93.88 212 PHE A C 1
ATOM 1662 O O . PHE A 1 212 ? -18.172 3.470 5.239 1.00 93.88 212 PHE A O 1
ATOM 1669 N N . PHE A 1 213 ? -16.576 4.947 4.661 1.00 93.25 213 PHE A N 1
ATOM 1670 C CA . PHE A 1 213 ? -17.191 6.111 5.282 1.00 93.25 213 PHE A CA 1
ATOM 1671 C C . PHE A 1 213 ? -18.579 6.399 4.698 1.00 93.25 213 PHE A C 1
ATOM 1673 O O . PHE A 1 213 ? -18.751 6.464 3.476 1.00 93.25 213 PHE A O 1
ATOM 1680 N N . ASP A 1 214 ? -19.542 6.637 5.587 1.00 93.38 214 ASP A N 1
ATOM 1681 C CA . ASP A 1 214 ? -20.897 7.058 5.246 1.00 93.38 214 ASP A CA 1
ATOM 1682 C C . ASP A 1 214 ? -21.169 8.471 5.800 1.00 93.38 214 ASP A C 1
ATOM 1684 O O . ASP A 1 214 ? -21.246 8.644 7.022 1.00 93.38 214 ASP A O 1
ATOM 1688 N N . PRO A 1 215 ? -21.344 9.486 4.929 1.00 92.06 215 PRO A N 1
ATOM 1689 C CA . PRO A 1 215 ? -21.634 10.857 5.343 1.00 92.06 215 PRO A CA 1
ATOM 1690 C C . PRO A 1 215 ? -22.885 11.004 6.218 1.00 92.06 215 PRO A C 1
ATOM 1692 O O . PRO A 1 215 ? -22.926 11.902 7.057 1.00 92.06 215 PRO A O 1
ATOM 1695 N N . LEU A 1 216 ? -23.888 10.130 6.057 1.00 95.12 216 LEU A N 1
ATOM 1696 C CA . LEU A 1 216 ? -25.150 10.193 6.807 1.00 95.12 216 LEU A CA 1
ATOM 1697 C C . LEU A 1 216 ? -24.987 9.814 8.283 1.00 95.12 216 LEU A C 1
ATOM 1699 O O . LEU A 1 216 ? -25.816 10.182 9.111 1.00 95.12 216 LEU A O 1
ATOM 1703 N N . ARG A 1 217 ? -23.911 9.098 8.615 1.00 95.25 217 ARG A N 1
ATOM 1704 C CA . ARG A 1 217 ? -23.552 8.694 9.980 1.00 95.25 217 ARG A CA 1
ATOM 1705 C C . ARG A 1 217 ? -22.103 9.066 10.301 1.00 95.25 217 ARG A C 1
ATOM 1707 O O . ARG A 1 217 ? -21.364 8.319 10.934 1.00 95.25 217 ARG A O 1
ATOM 1714 N N . SER A 1 218 ? -21.675 10.235 9.825 1.00 94.25 218 SER A N 1
ATOM 1715 C CA . SER A 1 218 ? -20.283 10.693 9.924 1.00 94.25 218 SER A CA 1
ATOM 1716 C C . SER A 1 218 ? -19.727 10.709 11.356 1.00 94.25 218 SER A C 1
ATOM 1718 O O . SER A 1 218 ? -18.541 10.450 11.549 1.00 94.25 218 SER A O 1
ATOM 1720 N N . GLN A 1 219 ? -20.579 10.943 12.358 1.00 95.38 219 GLN A N 1
ATOM 1721 C CA . GLN A 1 219 ? -20.232 10.933 13.779 1.00 95.38 219 GLN A CA 1
ATOM 1722 C C . GLN A 1 219 ? -19.787 9.561 14.305 1.00 95.38 219 GLN A C 1
ATOM 1724 O O . GLN A 1 219 ? -19.107 9.502 15.331 1.00 95.38 219 GLN A O 1
ATOM 1729 N N . ASP A 1 220 ? -20.144 8.474 13.620 1.00 96.12 220 ASP A N 1
ATOM 1730 C CA . ASP A 1 220 ? -19.798 7.104 14.008 1.00 96.12 220 ASP A CA 1
ATOM 1731 C C . ASP A 1 220 ? -18.393 6.717 13.538 1.00 96.12 220 ASP A C 1
ATOM 1733 O O . ASP A 1 220 ? -17.797 5.774 14.058 1.00 96.12 220 ASP A O 1
ATOM 1737 N N . PHE A 1 221 ? -17.811 7.500 12.628 1.00 95.88 221 PHE A N 1
ATOM 1738 C CA . PHE A 1 221 ? -16.500 7.239 12.055 1.00 95.88 221 PHE A CA 1
ATOM 1739 C C . PHE A 1 221 ? -15.387 8.036 12.738 1.00 95.88 221 PHE A C 1
ATOM 1741 O O . PHE A 1 221 ? -15.502 9.229 13.018 1.00 95.88 221 PHE A O 1
ATOM 1748 N N . LEU A 1 222 ? -14.256 7.372 12.958 1.00 93.38 222 LEU A N 1
ATOM 1749 C CA . LEU A 1 222 ? -13.019 7.960 13.444 1.00 93.38 222 LEU A CA 1
ATOM 1750 C C . LEU A 1 222 ? -11.953 7.922 12.343 1.00 93.38 222 LEU A C 1
ATOM 1752 O O . LEU A 1 222 ? -11.587 6.864 11.830 1.00 93.38 222 LEU A O 1
ATOM 1756 N N . PHE A 1 223 ? -11.406 9.094 12.025 1.00 91.19 223 PHE A N 1
ATOM 1757 C CA . PHE A 1 223 ? -10.264 9.233 11.127 1.00 91.19 223 PHE A CA 1
ATOM 1758 C C . PHE A 1 223 ? -8.971 9.280 11.938 1.00 91.19 223 PHE A C 1
ATOM 1760 O O . PHE A 1 223 ? -8.761 10.178 12.758 1.00 91.19 223 PHE A O 1
ATOM 1767 N N . ILE A 1 224 ? -8.087 8.314 11.698 1.00 87.56 224 ILE A N 1
ATOM 1768 C CA . ILE A 1 224 ? -6.759 8.268 12.309 1.00 87.56 224 ILE A CA 1
ATOM 1769 C C . ILE A 1 224 ? -5.744 8.588 11.217 1.00 87.56 224 ILE A C 1
ATOM 1771 O O . ILE A 1 224 ? -5.481 7.778 10.334 1.00 87.56 224 ILE A O 1
ATOM 1775 N N . SER A 1 225 ? -5.212 9.810 11.250 1.00 82.50 225 SER A N 1
ATOM 1776 C CA . SER A 1 225 ? -4.171 10.242 10.317 1.00 82.50 225 SER A CA 1
ATOM 1777 C C . SER A 1 225 ? -2.833 9.573 10.634 1.00 82.50 225 SER A C 1
ATOM 1779 O O . SER A 1 225 ? -2.596 9.151 11.766 1.00 82.50 225 SER A O 1
ATOM 1781 N N . GLY A 1 226 ? -1.911 9.559 9.666 1.00 79.75 226 GLY A N 1
ATOM 1782 C CA . GLY A 1 226 ? -0.540 9.091 9.896 1.00 79.75 226 GLY A CA 1
ATOM 1783 C C . GLY A 1 226 ? 0.154 9.837 11.043 1.00 79.75 226 GLY A C 1
ATOM 1784 O O . GLY A 1 226 ? 0.837 9.221 11.854 1.00 79.75 226 GLY A O 1
ATOM 1785 N N . THR A 1 227 ? -0.093 11.144 11.189 1.00 80.38 227 THR A N 1
ATOM 1786 C CA . THR A 1 227 ? 0.402 11.929 12.331 1.00 80.38 227 THR A CA 1
ATOM 1787 C C . THR A 1 227 ? -0.160 11.418 13.652 1.00 80.38 227 THR A C 1
ATOM 1789 O O . THR A 1 227 ? 0.613 11.185 14.574 1.00 80.38 227 THR A O 1
ATOM 1792 N N . LYS A 1 228 ? -1.479 11.191 13.740 1.00 86.88 228 LYS A N 1
ATOM 1793 C CA . LYS A 1 228 ? -2.112 10.675 14.961 1.00 86.88 228 LYS A CA 1
ATOM 1794 C C . LYS A 1 228 ? -1.610 9.272 15.299 1.00 86.88 228 LYS A C 1
ATOM 1796 O O . LYS A 1 228 ? -1.288 9.014 16.449 1.00 86.88 228 LYS A O 1
ATOM 1801 N N . MET A 1 229 ? -1.479 8.404 14.297 1.00 86.81 229 MET A N 1
ATOM 1802 C CA . MET A 1 229 ? -0.907 7.065 14.443 1.00 86.81 229 MET A CA 1
ATOM 1803 C C . MET A 1 229 ? 0.521 7.122 15.007 1.00 86.81 229 MET A C 1
ATOM 1805 O O . MET A 1 229 ? 0.832 6.421 15.962 1.00 86.81 229 MET A O 1
ATOM 1809 N N . ARG A 1 230 ? 1.376 8.007 14.479 1.00 81.94 230 ARG A N 1
ATOM 1810 C CA . ARG A 1 230 ? 2.734 8.211 15.008 1.00 81.94 230 ARG A CA 1
ATOM 1811 C C . ARG A 1 230 ? 2.735 8.768 16.430 1.00 81.94 230 ARG A C 1
ATOM 1813 O O . ARG A 1 230 ? 3.597 8.389 17.210 1.00 81.94 230 ARG A O 1
ATOM 1820 N N . THR A 1 231 ? 1.806 9.661 16.775 1.00 87.00 231 THR A N 1
ATOM 1821 C CA . THR A 1 231 ? 1.666 10.171 18.149 1.00 87.00 231 THR A CA 1
ATOM 1822 C C . THR A 1 231 ? 1.281 9.057 19.119 1.00 87.00 231 THR A C 1
ATOM 1824 O O . THR A 1 231 ? 1.926 8.933 20.151 1.00 87.00 231 THR A O 1
ATOM 1827 N N . LEU A 1 232 ? 0.299 8.221 18.761 1.00 90.19 232 LEU A N 1
ATOM 1828 C CA . LEU A 1 232 ? -0.095 7.059 19.564 1.00 90.19 232 LEU A CA 1
ATOM 1829 C C . LEU A 1 232 ? 1.104 6.132 19.797 1.00 90.19 232 LEU A C 1
ATOM 1831 O O . LEU A 1 232 ? 1.446 5.843 20.940 1.00 90.19 232 LEU A O 1
ATOM 1835 N N . ALA A 1 233 ? 1.821 5.779 18.725 1.00 87.00 233 ALA A N 1
ATOM 1836 C CA . ALA A 1 233 ? 2.988 4.908 18.818 1.00 87.00 233 ALA A CA 1
ATOM 1837 C C . ALA A 1 233 ? 4.112 5.500 19.690 1.00 87.00 233 ALA A C 1
ATOM 1839 O O . ALA A 1 233 ? 4.703 4.792 20.499 1.00 87.00 233 ALA A O 1
ATOM 1840 N N . LYS A 1 234 ? 4.384 6.809 19.581 1.00 84.88 234 LYS A N 1
ATOM 1841 C CA . LYS A 1 234 ? 5.383 7.506 20.415 1.00 84.88 234 LYS A CA 1
ATOM 1842 C C . LYS A 1 234 ? 5.012 7.559 21.896 1.00 84.88 234 LYS A C 1
ATOM 1844 O O . LYS A 1 234 ? 5.909 7.588 22.731 1.00 84.88 234 LYS A O 1
ATOM 1849 N N . ASN A 1 235 ? 3.721 7.594 22.210 1.00 87.38 235 ASN A N 1
ATOM 1850 C CA . ASN A 1 235 ? 3.229 7.602 23.584 1.00 87.38 235 ASN A CA 1
ATOM 1851 C C . ASN A 1 235 ? 3.061 6.186 24.164 1.00 87.38 235 ASN A C 1
ATOM 1853 O O . ASN A 1 235 ? 2.696 6.055 25.329 1.00 87.38 235 ASN A O 1
ATOM 1857 N N . GLY A 1 236 ? 3.288 5.132 23.368 1.00 85.62 236 GLY A N 1
ATOM 1858 C CA . GLY A 1 236 ? 2.972 3.756 23.759 1.00 85.62 236 GLY A CA 1
ATOM 1859 C C . GLY A 1 236 ? 1.466 3.494 23.898 1.00 85.62 236 GLY A C 1
ATOM 1860 O O . GLY A 1 236 ? 1.065 2.560 24.585 1.00 85.62 236 GLY A O 1
ATOM 1861 N N . GLU A 1 237 ? 0.627 4.327 23.278 1.00 91.38 237 GLU A N 1
ATOM 1862 C CA . GLU A 1 237 ? -0.828 4.178 23.265 1.00 91.38 237 GLU A CA 1
ATOM 1863 C C . GLU A 1 237 ? -1.253 3.309 22.080 1.00 91.38 237 GLU A C 1
ATOM 1865 O O . GLU A 1 237 ? -0.745 3.471 20.972 1.00 91.38 237 GLU A O 1
ATOM 1870 N N . ASN A 1 238 ? -2.233 2.428 22.275 1.00 92.00 238 ASN A N 1
ATOM 1871 C CA . ASN A 1 238 ? -2.767 1.617 21.183 1.00 92.00 238 ASN A CA 1
ATOM 1872 C C . ASN A 1 238 ? -3.847 2.378 20.396 1.00 92.00 238 ASN A C 1
ATOM 1874 O O . ASN A 1 238 ? -4.644 3.117 20.986 1.00 92.00 238 ASN A O 1
ATOM 1878 N N . PRO A 1 239 ? -3.924 2.204 19.063 1.00 93.62 239 PRO A N 1
ATOM 1879 C CA . PRO A 1 239 ? -5.102 2.604 18.314 1.00 93.62 239 PRO A CA 1
ATOM 1880 C C . PRO A 1 239 ? -6.299 1.735 18.738 1.00 93.62 239 PRO A C 1
ATOM 1882 O O . PRO A 1 239 ? -6.112 0.699 19.375 1.00 93.62 239 PRO A O 1
ATOM 1885 N N . PRO A 1 240 ? -7.533 2.120 18.371 1.00 94.31 240 PRO A N 1
ATOM 1886 C CA . PRO A 1 240 ? -8.697 1.269 18.588 1.00 94.31 240 PRO A CA 1
ATOM 1887 C C . PRO A 1 240 ? -8.506 -0.128 17.985 1.00 94.31 240 PRO A C 1
ATOM 1889 O O . PRO A 1 240 ? -7.984 -0.255 16.870 1.00 94.31 240 PRO A O 1
ATOM 1892 N N . ASP A 1 241 ? -8.968 -1.150 18.701 1.00 93.94 241 ASP A N 1
ATOM 1893 C CA . ASP A 1 241 ? -8.935 -2.541 18.247 1.00 93.94 241 ASP A CA 1
ATOM 1894 C C . ASP A 1 241 ? -9.557 -2.671 16.854 1.00 93.94 241 ASP A C 1
ATOM 1896 O O . ASP A 1 241 ? -10.615 -2.120 16.579 1.00 93.94 241 ASP A O 1
ATOM 1900 N N . GLY A 1 242 ? -8.887 -3.374 15.941 1.00 92.25 242 GLY A N 1
ATOM 1901 C CA . GLY A 1 242 ? -9.353 -3.512 14.559 1.00 92.25 242 GLY A CA 1
ATOM 1902 C C . GLY A 1 242 ? -8.942 -2.372 13.616 1.00 92.25 242 GLY A C 1
ATOM 1903 O O . GLY A 1 242 ? -9.240 -2.452 12.421 1.00 92.25 242 GLY A O 1
ATOM 1904 N N . PHE A 1 243 ? -8.212 -1.350 14.082 1.00 94.38 243 PHE A N 1
ATOM 1905 C CA . PHE A 1 243 ? -7.569 -0.364 13.200 1.00 94.38 243 PHE A CA 1
ATOM 1906 C C . PHE A 1 243 ? -6.376 -0.951 12.424 1.00 94.38 243 PHE A C 1
ATOM 1908 O O . PHE A 1 243 ? -6.216 -0.671 11.235 1.00 94.38 243 PHE A O 1
ATOM 1915 N N . MET A 1 244 ? -5.545 -1.761 13.080 1.00 94.75 244 MET A N 1
ATOM 1916 C CA . MET A 1 244 ? -4.370 -2.451 12.531 1.00 94.75 244 MET A CA 1
ATOM 1917 C C . MET A 1 244 ? -4.228 -3.801 13.243 1.00 94.75 244 MET A C 1
ATOM 1919 O O . MET A 1 244 ? -4.707 -3.929 14.371 1.00 94.75 244 MET A O 1
ATOM 1923 N N . CYS A 1 245 ? -3.604 -4.801 12.614 1.00 94.50 245 CYS A N 1
ATOM 1924 C CA . CYS A 1 245 ? -3.305 -6.041 13.326 1.00 94.50 245 CYS A CA 1
ATOM 1925 C C . CYS A 1 245 ? -2.305 -5.815 14.474 1.00 94.50 245 CYS A C 1
ATOM 1927 O O . CYS A 1 245 ? -1.440 -4.937 14.363 1.00 94.50 245 CYS A O 1
ATOM 1929 N N . PRO A 1 246 ? -2.403 -6.596 15.565 1.00 94.19 246 PRO A N 1
ATOM 1930 C CA . PRO A 1 246 ? -1.514 -6.457 16.714 1.00 94.19 246 PRO A CA 1
ATOM 1931 C C . PRO A 1 246 ? -0.030 -6.591 16.359 1.00 94.19 246 PRO A C 1
ATOM 1933 O O . PRO A 1 246 ? 0.749 -5.728 16.759 1.00 94.19 246 PRO A O 1
ATOM 1936 N N . GLY A 1 247 ? 0.360 -7.588 15.552 1.00 94.81 247 GLY A N 1
ATOM 1937 C CA . GLY A 1 247 ? 1.761 -7.780 15.168 1.00 94.81 247 GLY A CA 1
ATOM 1938 C C . GLY A 1 247 ? 2.285 -6.621 14.320 1.00 94.81 247 GLY A C 1
ATOM 1939 O O . GLY A 1 247 ? 3.397 -6.131 14.515 1.00 94.81 247 GLY A O 1
ATOM 1940 N N . GLY A 1 248 ? 1.450 -6.100 13.419 1.00 94.62 248 GLY A N 1
ATOM 1941 C CA . GLY A 1 248 ? 1.776 -4.908 12.640 1.00 94.62 248 GLY A CA 1
ATOM 1942 C C . GLY A 1 248 ? 1.944 -3.655 13.507 1.00 94.62 248 GLY A C 1
ATOM 1943 O O . GLY A 1 248 ? 2.803 -2.821 13.215 1.00 94.62 248 GLY A O 1
ATOM 1944 N N . TRP A 1 249 ? 1.147 -3.515 14.569 1.00 95.38 249 TRP A N 1
ATOM 1945 C CA . TRP A 1 249 ? 1.255 -2.402 15.513 1.00 95.38 249 TRP A CA 1
ATOM 1946 C C . TRP A 1 249 ? 2.506 -2.503 16.393 1.00 95.38 249 TRP A C 1
ATOM 1948 O O . TRP A 1 249 ? 3.201 -1.504 16.579 1.00 95.38 249 TRP A O 1
ATOM 1958 N N . GLU A 1 250 ? 2.841 -3.703 16.866 1.00 94.81 250 GLU A N 1
ATOM 1959 C CA . GLU A 1 250 ? 4.041 -3.969 17.665 1.00 94.81 250 GLU A CA 1
ATOM 1960 C C . GLU A 1 250 ? 5.319 -3.533 16.935 1.00 94.81 250 GLU A C 1
ATOM 1962 O O . GLU A 1 250 ? 6.128 -2.795 17.494 1.00 94.81 250 GLU A O 1
ATOM 1967 N N . VAL A 1 251 ? 5.442 -3.845 15.640 1.00 95.12 251 VAL A N 1
ATOM 1968 C CA . VAL A 1 251 ? 6.572 -3.386 14.809 1.00 95.12 251 VAL A CA 1
ATOM 1969 C C . VAL A 1 251 ? 6.673 -1.854 14.763 1.00 95.12 251 VAL A C 1
ATOM 1971 O O . VAL A 1 251 ? 7.773 -1.295 14.727 1.00 95.12 251 VAL A O 1
ATOM 1974 N N . LEU A 1 252 ? 5.542 -1.138 14.767 1.00 93.00 252 LEU A N 1
ATOM 1975 C CA . LEU A 1 252 ? 5.550 0.327 14.802 1.00 93.00 252 LEU A CA 1
ATOM 1976 C C . LEU A 1 252 ? 5.945 0.877 16.172 1.00 93.00 252 LEU A C 1
ATOM 1978 O O . LEU A 1 252 ? 6.617 1.910 16.221 1.00 93.00 252 LEU A O 1
ATOM 1982 N N . LEU A 1 253 ? 5.565 0.206 17.261 1.00 92.75 253 LEU A N 1
ATOM 1983 C CA . LEU A 1 253 ? 6.022 0.544 18.609 1.00 92.75 253 LEU A CA 1
ATOM 1984 C C . LEU A 1 253 ? 7.532 0.329 18.741 1.00 92.75 253 LEU A C 1
ATOM 1986 O O . LEU A 1 253 ? 8.228 1.231 19.202 1.00 92.75 253 LEU A O 1
ATOM 1990 N N . GLU A 1 254 ? 8.060 -0.801 18.267 1.00 93.31 254 GLU A N 1
ATOM 1991 C CA . GLU A 1 254 ? 9.504 -1.071 18.223 1.00 93.31 254 GLU A CA 1
ATOM 1992 C C . GLU A 1 254 ? 10.264 0.005 17.444 1.00 93.31 254 GLU A C 1
ATOM 1994 O O . GLU A 1 254 ? 11.255 0.554 17.933 1.00 93.31 254 GLU A O 1
ATOM 1999 N N . TYR A 1 255 ? 9.768 0.363 16.255 1.00 91.44 255 TYR A N 1
ATOM 2000 C CA . TYR A 1 255 ? 10.332 1.452 15.467 1.00 91.44 255 TYR A CA 1
ATOM 2001 C C . TYR A 1 255 ? 10.330 2.769 16.250 1.00 91.44 255 TYR A C 1
ATOM 2003 O O . TYR A 1 255 ? 11.364 3.430 16.347 1.00 91.44 255 TYR A O 1
ATOM 2011 N N . CYS A 1 256 ? 9.200 3.152 16.846 1.00 87.81 256 CYS A N 1
ATOM 2012 C CA . CYS A 1 256 ? 9.102 4.404 17.595 1.00 87.81 256 CYS A CA 1
ATOM 2013 C C . CYS A 1 256 ? 10.019 4.416 18.825 1.00 87.81 256 CYS A C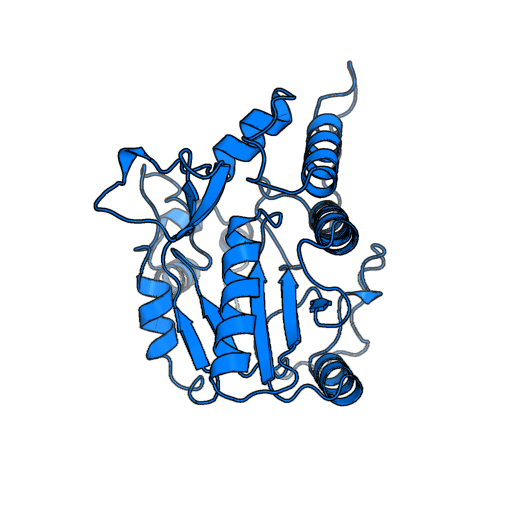 1
ATOM 2015 O O . CYS A 1 256 ? 10.657 5.434 19.091 1.00 87.81 256 CYS A O 1
ATOM 2017 N N . ASN A 1 257 ? 10.153 3.284 19.517 1.00 87.50 257 ASN A N 1
ATOM 2018 C CA . ASN A 1 257 ? 11.072 3.118 20.640 1.00 87.50 257 ASN A CA 1
ATOM 2019 C C . ASN A 1 257 ? 12.540 3.222 20.204 1.00 87.50 257 ASN A C 1
ATOM 2021 O O . ASN A 1 257 ? 13.345 3.796 20.929 1.00 87.50 257 ASN A O 1
ATOM 2025 N N . SER A 1 258 ? 12.888 2.749 19.001 1.00 87.62 258 SER A N 1
ATOM 2026 C CA . SER A 1 258 ? 14.242 2.900 18.443 1.00 87.62 258 SER A CA 1
ATOM 2027 C C . SER A 1 258 ? 14.623 4.358 18.143 1.00 87.62 258 SER A C 1
ATOM 2029 O O . SER A 1 258 ? 15.805 4.693 18.107 1.00 87.62 258 SER A O 1
ATOM 2031 N N . LEU A 1 259 ? 13.627 5.234 17.955 1.00 81.31 259 LEU A N 1
ATOM 2032 C CA . LEU A 1 259 ? 13.823 6.675 17.770 1.00 81.31 259 LEU A CA 1
ATOM 2033 C C . LEU A 1 259 ? 13.919 7.444 19.091 1.00 81.31 259 LEU A C 1
ATOM 2035 O O . LEU A 1 259 ? 14.350 8.601 19.090 1.00 81.31 259 LEU A O 1
ATOM 2039 N N . ALA A 1 260 ? 13.478 6.853 20.206 1.00 68.69 260 ALA A N 1
ATOM 2040 C CA . ALA A 1 260 ? 13.630 7.479 21.507 1.00 68.69 260 ALA A CA 1
ATOM 2041 C C . ALA A 1 260 ? 15.134 7.570 21.810 1.00 68.69 260 ALA A C 1
ATOM 2043 O O . ALA A 1 260 ? 15.838 6.565 21.690 1.00 68.69 260 ALA A O 1
ATOM 2044 N N . PRO A 1 261 ? 15.670 8.752 22.166 1.00 54.97 261 PRO A N 1
ATOM 2045 C 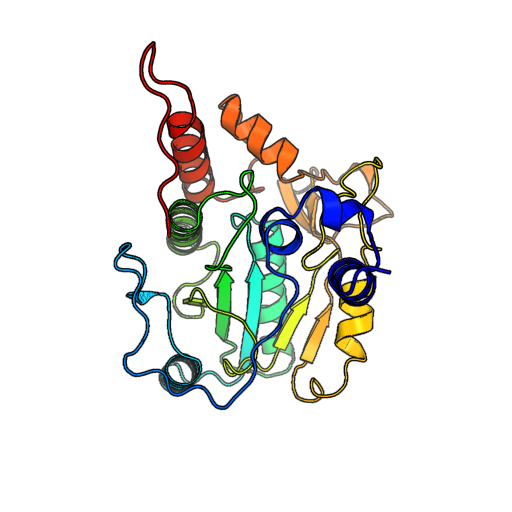CA . PRO A 1 261 ? 17.088 8.876 22.451 1.00 54.97 261 PRO A CA 1
ATOM 2046 C C . PRO A 1 261 ? 17.446 7.921 23.590 1.00 54.97 261 PRO A C 1
ATOM 2048 O O . PRO A 1 261 ? 17.017 8.115 24.730 1.00 54.97 261 PRO A O 1
ATOM 2051 N N . ALA A 1 262 ? 18.253 6.901 23.277 1.00 44.56 262 ALA A N 1
ATOM 2052 C CA . ALA A 1 262 ? 18.977 6.149 24.285 1.00 44.56 262 ALA A CA 1
ATOM 2053 C C . ALA A 1 262 ? 19.670 7.182 25.180 1.00 44.56 262 ALA A C 1
ATOM 2055 O O . ALA A 1 262 ? 20.309 8.111 24.673 1.00 44.56 262 ALA A O 1
ATOM 2056 N N . GLY A 1 263 ? 19.446 7.096 26.492 1.00 43.03 263 GLY A N 1
ATOM 2057 C CA . GLY A 1 263 ? 19.908 8.098 27.445 1.00 43.03 263 GLY A CA 1
ATOM 2058 C C . GLY A 1 263 ? 21.342 8.544 27.144 1.00 43.03 263 GLY A C 1
ATOM 2059 O O . GLY A 1 263 ? 22.250 7.728 27.140 1.00 43.03 263 GLY A O 1
ATOM 2060 N N . LYS A 1 264 ? 21.509 9.844 26.868 1.00 36.69 264 LYS A N 1
ATOM 2061 C CA . LYS A 1 264 ? 22.779 10.562 26.657 1.00 36.69 264 LYS A CA 1
ATOM 2062 C C . LYS A 1 264 ? 23.824 9.840 25.781 1.00 36.69 264 LYS A C 1
ATOM 2064 O O . LYS A 1 264 ? 24.675 9.116 26.281 1.00 36.69 264 LYS A O 1
ATOM 2069 N N . GLY A 1 265 ? 23.907 10.260 24.515 1.00 41.34 265 GLY A N 1
ATOM 2070 C CA . GLY A 1 265 ? 25.191 10.340 23.806 1.00 41.34 265 GLY A CA 1
ATOM 2071 C C . GLY A 1 265 ? 25.324 9.503 22.538 1.00 41.34 265 GLY A C 1
ATOM 2072 O O . GLY A 1 265 ? 25.997 8.482 22.548 1.00 41.34 265 GLY A O 1
ATOM 2073 N N . LYS A 1 266 ? 24.752 10.006 21.441 1.00 34.88 266 LYS A N 1
ATOM 2074 C CA . LYS A 1 266 ? 25.313 10.120 20.076 1.00 34.88 266 LYS A CA 1
ATOM 2075 C C . LYS A 1 266 ? 24.140 10.250 19.108 1.00 34.88 266 LYS A C 1
ATOM 2077 O O . LYS A 1 266 ? 23.246 9.413 19.088 1.00 34.88 266 LYS A O 1
ATOM 2082 N N . VAL A 1 267 ? 24.137 11.339 18.348 1.00 39.09 267 VAL A N 1
ATOM 2083 C CA . VAL A 1 267 ? 23.199 11.551 17.242 1.00 39.09 267 VAL A CA 1
ATOM 2084 C C . VAL A 1 267 ? 23.480 10.464 16.195 1.00 39.09 267 VAL A C 1
ATOM 2086 O O . VAL A 1 267 ? 24.647 10.312 15.830 1.00 39.09 267 VAL A O 1
ATOM 2089 N N . PRO A 1 268 ? 22.482 9.687 15.737 1.00 41.62 268 PRO A N 1
ATOM 2090 C CA . PRO A 1 268 ? 22.684 8.755 14.635 1.00 41.62 268 PRO A CA 1
ATOM 2091 C C . PRO A 1 268 ? 22.989 9.540 13.357 1.00 41.62 268 PRO A C 1
ATOM 2093 O O . PRO A 1 268 ? 22.256 10.469 13.011 1.00 41.62 268 PRO A O 1
ATOM 2096 N N . GLU A 1 269 ? 24.070 9.180 12.668 1.00 36.16 269 GLU A N 1
ATOM 2097 C CA . GLU A 1 269 ? 24.339 9.685 11.322 1.00 36.16 269 GLU A CA 1
ATOM 2098 C C . GLU A 1 269 ? 23.272 9.171 10.342 1.00 36.16 269 GLU A C 1
ATOM 2100 O O . GLU A 1 269 ? 22.780 8.047 10.494 1.00 36.16 269 GLU A O 1
ATOM 2105 N N . PRO A 1 270 ? 22.893 9.975 9.333 1.00 35.16 270 PRO A N 1
ATOM 2106 C CA . PRO A 1 270 ? 22.028 9.507 8.263 1.00 35.16 270 PRO A CA 1
ATOM 2107 C C . PRO A 1 270 ? 22.719 8.358 7.524 1.00 35.16 270 PRO A C 1
ATOM 2109 O O . PRO A 1 270 ? 23.822 8.519 7.010 1.00 35.16 270 PRO A O 1
ATOM 2112 N N . VAL A 1 271 ? 22.062 7.200 7.471 1.00 39.62 271 VAL A N 1
ATOM 2113 C CA . VAL A 1 271 ? 22.507 6.062 6.661 1.00 39.62 271 VAL A CA 1
ATOM 2114 C C . VAL A 1 271 ? 22.134 6.367 5.204 1.00 39.62 271 VAL A C 1
ATOM 2116 O O . VAL A 1 271 ? 20.939 6.505 4.921 1.00 39.62 271 VAL A O 1
ATOM 2119 N N . PRO A 1 272 ? 23.105 6.539 4.289 1.00 35.06 272 PRO A N 1
ATOM 2120 C CA . PRO A 1 272 ? 22.809 6.671 2.871 1.00 35.06 272 PRO A CA 1
ATOM 2121 C C . PRO A 1 272 ? 22.300 5.334 2.313 1.00 35.06 272 PRO A C 1
ATOM 2123 O O . PRO A 1 272 ? 22.580 4.274 2.872 1.00 35.06 272 PRO A O 1
ATOM 2126 N N . ALA A 1 273 ? 21.498 5.441 1.253 1.00 40.41 273 ALA A N 1
ATOM 2127 C CA . ALA A 1 273 ? 20.823 4.335 0.573 1.00 40.41 273 ALA A CA 1
ATOM 2128 C C . ALA A 1 273 ? 21.766 3.234 0.070 1.00 40.41 273 ALA A C 1
ATOM 2130 O O . ALA A 1 273 ? 22.925 3.563 -0.272 1.00 40.41 273 ALA A O 1
#

Radius of gyration: 20.19 Å; Cα contacts (8 Å, |Δi|>4): 353; chains: 1; bounding box: 52×52×52 Å

pLDDT: mean 83.88, std 14.94, range [34.88, 97.5]